Protein AF-A0A0G1DBH2-F1 (afdb_monomer_lite)

Structure (mmCIF, N/CA/C/O backbone):
data_AF-A0A0G1DBH2-F1
#
_entry.id   AF-A0A0G1DBH2-F1
#
loop_
_atom_site.group_PDB
_atom_site.id
_atom_site.type_symbol
_atom_site.label_atom_id
_atom_site.label_alt_id
_atom_site.label_comp_id
_atom_site.label_asym_id
_atom_site.label_entity_id
_atom_site.label_seq_id
_atom_site.pdbx_PDB_ins_code
_atom_site.Cartn_x
_atom_site.Cartn_y
_atom_site.Cartn_z
_atom_site.occupancy
_atom_site.B_iso_or_equiv
_atom_site.auth_seq_id
_atom_site.auth_comp_id
_atom_site.auth_asym_id
_atom_site.auth_atom_id
_atom_site.pdbx_PDB_model_num
ATOM 1 N N . MET A 1 1 ? -15.881 56.812 23.578 1.00 50.34 1 MET A N 1
ATOM 2 C CA . MET A 1 1 ? -15.658 57.656 22.377 1.00 50.34 1 MET A CA 1
ATOM 3 C C . MET A 1 1 ? -14.150 57.845 22.110 1.00 50.34 1 MET A C 1
ATOM 5 O O . MET A 1 1 ? -13.653 58.956 22.165 1.00 50.34 1 MET A O 1
ATOM 9 N N . ARG A 1 2 ? -13.385 56.760 21.874 1.00 52.12 2 ARG A N 1
ATOM 10 C CA . ARG A 1 2 ? -11.915 56.798 21.645 1.00 52.12 2 ARG A CA 1
ATOM 11 C C . ARG A 1 2 ? -11.419 55.792 20.585 1.00 52.12 2 ARG A C 1
ATOM 13 O O . ARG A 1 2 ? -10.244 55.465 20.556 1.00 52.12 2 ARG A O 1
ATOM 20 N N . LEU A 1 3 ? -12.299 55.300 19.706 1.00 46.62 3 LEU A N 1
ATOM 21 C CA . LEU A 1 3 ? -11.927 54.298 18.689 1.00 46.62 3 LEU A CA 1
ATOM 22 C C . LEU A 1 3 ? -11.822 54.865 17.259 1.00 46.62 3 LEU A C 1
ATOM 24 O O . LEU A 1 3 ? -11.268 54.217 16.380 1.00 46.62 3 LEU A O 1
ATOM 28 N N . LYS A 1 4 ? -12.309 56.089 17.006 1.00 49.00 4 LYS A N 1
ATOM 29 C CA . LYS A 1 4 ? -12.326 56.678 15.651 1.00 49.00 4 LYS A CA 1
ATOM 30 C C . LYS A 1 4 ? -11.020 57.362 15.221 1.00 49.00 4 LYS A C 1
ATOM 32 O O . LYS A 1 4 ? -10.864 57.638 14.041 1.00 49.00 4 LYS A O 1
ATOM 37 N N . LEU A 1 5 ? -10.074 57.596 16.132 1.00 51.81 5 LEU A N 1
ATOM 38 C CA . LEU A 1 5 ? -8.816 58.293 15.813 1.00 51.81 5 LEU A CA 1
ATOM 39 C C . LEU A 1 5 ? -7.680 57.368 15.345 1.00 51.81 5 LEU A C 1
ATOM 41 O O . LEU A 1 5 ? -6.711 57.856 14.776 1.00 51.81 5 LEU A O 1
ATOM 45 N N . TYR A 1 6 ? -7.796 56.046 15.517 1.00 47.28 6 TYR A N 1
ATOM 46 C CA . TYR A 1 6 ? -6.713 55.117 15.160 1.00 47.28 6 TYR A CA 1
ATOM 47 C C . TYR A 1 6 ? -6.772 54.622 13.703 1.00 47.28 6 TYR A C 1
ATOM 49 O O . TYR A 1 6 ? -5.756 54.254 13.124 1.00 47.28 6 TYR A O 1
ATOM 57 N N . ILE A 1 7 ? -7.948 54.668 13.068 1.00 52.28 7 ILE A N 1
ATOM 58 C CA . ILE A 1 7 ? -8.140 54.135 11.707 1.00 52.28 7 ILE A CA 1
ATOM 59 C C . ILE A 1 7 ? -7.610 55.102 10.633 1.00 52.28 7 ILE A C 1
ATOM 61 O O . ILE A 1 7 ? -7.253 54.672 9.537 1.00 52.28 7 ILE A O 1
ATOM 65 N N . HIS A 1 8 ? -7.484 56.399 10.934 1.00 51.91 8 HIS A N 1
ATOM 66 C CA . HIS A 1 8 ? -7.043 57.365 9.924 1.00 51.91 8 HIS A CA 1
ATOM 67 C C . HIS A 1 8 ? -5.526 57.362 9.671 1.00 51.91 8 HIS A C 1
ATOM 69 O O . HIS A 1 8 ? -5.110 57.689 8.564 1.00 51.91 8 HIS A O 1
ATOM 75 N N . ASN A 1 9 ? -4.711 56.898 10.627 1.00 49.72 9 ASN A N 1
ATOM 76 C CA . ASN A 1 9 ? -3.254 56.809 10.457 1.00 49.72 9 ASN A CA 1
ATOM 77 C C . ASN A 1 9 ? -2.772 55.510 9.789 1.00 49.72 9 ASN A C 1
ATOM 79 O O . ASN A 1 9 ? -1.672 55.489 9.244 1.00 49.72 9 ASN A O 1
ATOM 83 N N . LEU A 1 10 ? -3.578 54.441 9.754 1.00 51.44 10 LEU A N 1
ATOM 84 C CA . LEU A 1 10 ? -3.169 53.195 9.087 1.00 51.44 10 LEU A CA 1
ATOM 85 C C . LEU A 1 10 ? -3.254 53.281 7.557 1.00 51.44 10 LEU A C 1
ATOM 87 O O . LEU A 1 10 ? -2.488 52.622 6.856 1.00 51.44 10 LEU A O 1
ATOM 91 N N . LYS A 1 11 ? -4.158 54.113 7.024 1.00 51.62 11 LYS A N 1
ATOM 92 C CA . LYS A 1 11 ? -4.375 54.214 5.573 1.00 51.62 11 LYS A CA 1
ATOM 93 C C . LYS A 1 11 ? -3.209 54.896 4.847 1.00 51.62 11 LYS A C 1
ATOM 95 O O . LYS A 1 11 ? -2.941 54.566 3.702 1.00 51.62 11 LYS A O 1
ATOM 100 N N . TYR A 1 12 ? -2.476 55.778 5.530 1.00 52.94 12 TYR A N 1
ATOM 101 C CA . TYR A 1 12 ? -1.315 56.473 4.961 1.00 52.94 12 TYR A CA 1
ATOM 102 C C . TYR A 1 12 ? -0.049 55.602 4.886 1.00 52.94 12 TYR A C 1
ATOM 104 O O . TYR A 1 12 ? 0.863 55.906 4.124 1.00 52.94 12 TYR A O 1
ATOM 112 N N . SER A 1 13 ? 0.023 54.512 5.658 1.00 54.28 13 SER A N 1
ATOM 113 C CA . SER A 1 13 ? 1.223 53.666 5.734 1.00 54.28 13 SER A CA 1
ATOM 114 C C . SER A 1 13 ? 1.282 52.601 4.627 1.00 54.28 13 SER A C 1
ATOM 116 O O . SER A 1 13 ? 2.369 52.206 4.207 1.00 54.28 13 SER A O 1
ATOM 118 N N . ILE A 1 14 ? 0.128 52.185 4.091 1.00 59.22 14 ILE A N 1
ATOM 119 C CA . ILE A 1 14 ? 0.046 51.106 3.091 1.00 59.22 14 ILE A CA 1
ATOM 120 C C . ILE A 1 14 ? 0.474 51.582 1.691 1.00 59.22 14 ILE A C 1
ATOM 122 O O . ILE A 1 14 ? 1.095 50.817 0.959 1.00 59.22 14 ILE A O 1
ATOM 126 N N . ASP A 1 15 ? 0.248 52.852 1.340 1.00 64.50 15 ASP A N 1
ATOM 127 C CA . ASP A 1 15 ? 0.601 53.374 0.007 1.00 64.50 15 ASP A CA 1
ATOM 128 C C . ASP A 1 15 ? 2.087 53.750 -0.149 1.00 64.50 15 ASP A C 1
ATOM 130 O O . ASP A 1 15 ? 2.600 53.850 -1.267 1.00 64.50 15 ASP A O 1
ATOM 134 N N . ILE A 1 16 ? 2.811 53.940 0.958 1.00 68.81 16 ILE A N 1
ATOM 135 C CA . ILE A 1 16 ? 4.218 54.377 0.938 1.00 68.81 16 ILE A CA 1
ATOM 136 C C . ILE A 1 16 ? 5.176 53.179 0.846 1.00 68.81 16 ILE A C 1
ATOM 138 O O . ILE A 1 16 ? 6.200 53.252 0.161 1.00 68.81 16 ILE A O 1
ATOM 142 N N . LEU A 1 17 ? 4.826 52.051 1.470 1.00 72.50 17 LEU A N 1
ATOM 143 C CA . LEU A 1 17 ? 5.660 50.847 1.505 1.00 72.50 17 LEU A CA 1
ATOM 144 C C . LEU A 1 17 ? 6.033 50.285 0.114 1.00 72.50 17 LEU A C 1
ATOM 146 O O . LEU A 1 17 ? 7.220 50.035 -0.108 1.00 72.50 17 LEU A O 1
ATOM 150 N N . PRO A 1 18 ? 5.104 50.127 -0.856 1.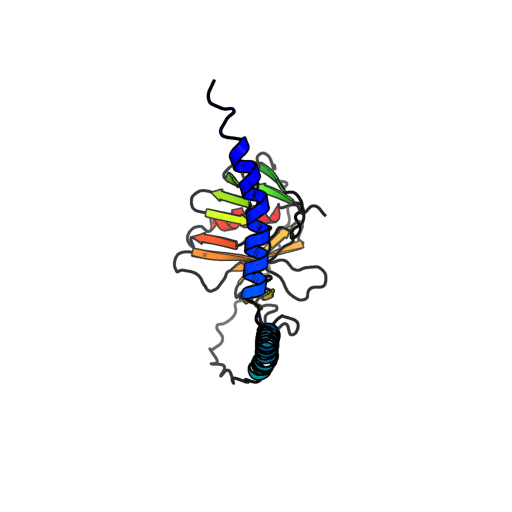00 75.19 18 PRO A N 1
ATOM 151 C CA . PRO A 1 18 ? 5.454 49.573 -2.165 1.00 75.19 18 PRO A CA 1
ATOM 152 C C . PRO A 1 18 ? 6.345 50.519 -2.979 1.00 75.19 18 PRO A C 1
ATOM 154 O O . PRO A 1 18 ? 7.190 50.057 -3.742 1.00 75.19 18 PRO A O 1
ATOM 157 N N . ARG A 1 19 ? 6.224 51.840 -2.784 1.00 77.75 19 ARG A N 1
ATOM 158 C CA . ARG A 1 19 ? 7.078 52.827 -3.462 1.00 77.75 19 ARG A CA 1
ATOM 159 C C . ARG A 1 19 ? 8.507 52.812 -2.923 1.00 77.75 19 ARG A C 1
ATOM 161 O O . ARG A 1 19 ? 9.444 52.854 -3.714 1.00 77.75 19 ARG A O 1
ATOM 168 N N . ILE A 1 20 ? 8.680 52.694 -1.605 1.00 78.50 20 ILE A N 1
ATOM 169 C CA . ILE A 1 20 ? 10.009 52.563 -0.987 1.00 78.50 20 ILE A CA 1
ATOM 170 C C . ILE A 1 20 ? 10.662 51.235 -1.392 1.00 78.50 20 ILE A C 1
ATOM 172 O O . ILE A 1 20 ? 11.838 51.224 -1.752 1.00 78.50 20 ILE A O 1
ATOM 176 N N . LEU A 1 21 ? 9.901 50.134 -1.412 1.00 76.75 21 LEU A N 1
ATOM 177 C CA . LEU A 1 21 ? 10.409 48.827 -1.836 1.00 76.75 21 LEU A CA 1
ATOM 178 C C . LEU A 1 21 ? 10.832 48.828 -3.313 1.00 76.75 21 LEU A C 1
ATOM 180 O O . LEU A 1 21 ? 11.880 48.288 -3.653 1.00 76.75 21 LEU A O 1
ATOM 184 N N . TYR A 1 22 ? 10.058 49.481 -4.183 1.00 76.88 22 TYR A N 1
ATOM 185 C CA . TYR A 1 22 ? 10.377 49.619 -5.604 1.00 76.88 22 TYR A CA 1
ATOM 186 C C . TYR A 1 22 ? 11.643 50.457 -5.842 1.00 76.88 22 TYR A C 1
ATOM 188 O O . TYR A 1 22 ? 12.497 50.071 -6.637 1.00 76.88 22 TYR A O 1
ATOM 196 N N . ILE A 1 23 ? 11.815 51.565 -5.111 1.00 75.12 23 ILE A N 1
ATOM 197 C CA . ILE A 1 23 ? 13.032 52.389 -5.191 1.00 75.12 23 ILE A CA 1
ATOM 198 C C . ILE A 1 23 ? 14.248 51.614 -4.662 1.00 75.12 23 ILE A C 1
ATOM 200 O O . ILE A 1 23 ? 15.300 51.639 -5.296 1.00 75.12 23 ILE A O 1
ATOM 204 N N . LEU A 1 24 ? 14.109 50.872 -3.557 1.00 70.50 24 LEU A N 1
ATOM 205 C CA . LEU A 1 24 ? 15.173 50.001 -3.046 1.00 70.50 24 LEU A CA 1
ATOM 206 C C . LEU A 1 24 ? 15.534 48.898 -4.048 1.00 70.50 24 LEU A C 1
ATOM 208 O O . LEU A 1 24 ? 16.715 48.674 -4.291 1.00 70.50 24 LEU A O 1
ATOM 212 N N . LEU A 1 25 ? 14.551 48.266 -4.692 1.00 66.69 25 LEU A N 1
ATOM 213 C CA . LEU A 1 25 ? 14.793 47.278 -5.748 1.00 66.69 25 LEU A CA 1
ATOM 214 C C . LEU A 1 25 ? 15.539 47.891 -6.942 1.00 66.69 25 LEU A C 1
ATOM 216 O O . LEU A 1 25 ? 16.472 47.277 -7.444 1.00 66.69 25 LEU A O 1
ATOM 220 N N . ILE A 1 26 ? 15.215 49.117 -7.356 1.00 65.19 26 ILE A N 1
ATOM 221 C CA . ILE A 1 26 ? 15.945 49.796 -8.440 1.00 65.19 26 ILE A CA 1
ATOM 222 C C . ILE A 1 26 ? 17.380 50.148 -8.023 1.00 65.19 26 ILE A C 1
ATOM 224 O O . ILE A 1 26 ? 18.297 50.007 -8.829 1.00 65.19 26 ILE A O 1
ATOM 228 N N . MET A 1 27 ? 17.602 50.573 -6.776 1.00 61.66 27 MET A N 1
ATOM 229 C CA . MET A 1 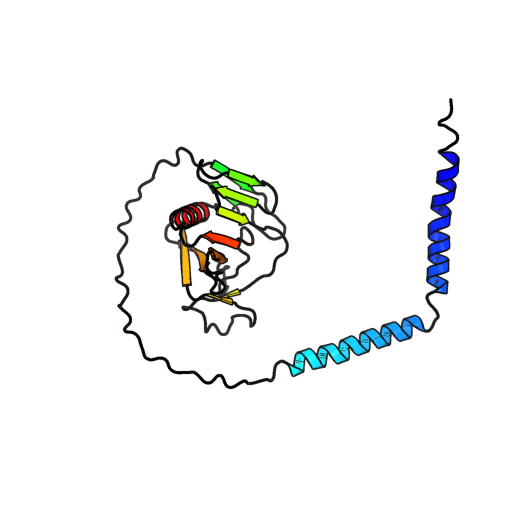27 ? 18.949 50.903 -6.291 1.00 61.66 27 MET A CA 1
ATOM 230 C C . MET A 1 27 ? 19.824 49.665 -6.039 1.00 61.66 27 MET A C 1
ATOM 232 O O . MET A 1 27 ? 21.044 49.759 -6.147 1.00 61.66 27 MET A O 1
ATOM 236 N N . ILE A 1 28 ? 19.225 48.507 -5.737 1.00 62.50 28 ILE A N 1
ATOM 237 C CA . ILE A 1 28 ? 19.936 47.236 -5.503 1.00 62.50 28 ILE A CA 1
ATOM 238 C C . ILE A 1 28 ? 20.239 46.491 -6.817 1.00 62.50 28 ILE A C 1
ATOM 240 O O . ILE A 1 28 ? 21.073 45.589 -6.825 1.00 62.50 28 ILE A O 1
ATOM 244 N N . TYR A 1 29 ? 19.636 46.890 -7.944 1.00 62.50 29 TYR A N 1
ATOM 245 C CA . TYR A 1 29 ? 19.945 46.364 -9.279 1.00 62.50 29 TYR A CA 1
ATOM 246 C C . TYR A 1 29 ? 20.848 47.339 -10.062 1.00 62.50 29 TYR A C 1
ATOM 248 O O . TYR A 1 29 ? 20.379 48.034 -10.969 1.00 62.50 29 TYR A O 1
ATOM 256 N N . PRO A 1 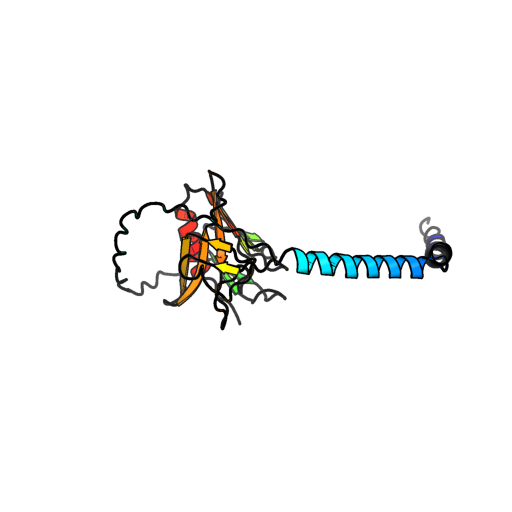30 ? 22.167 47.413 -9.780 1.00 62.06 30 PRO A N 1
ATOM 257 C CA . PRO A 1 30 ? 23.075 48.103 -10.681 1.00 62.06 30 PRO A CA 1
ATOM 258 C C . PRO A 1 30 ? 23.017 47.402 -12.042 1.00 62.06 30 PRO A C 1
ATOM 260 O O . PRO A 1 30 ? 22.870 46.184 -12.116 1.00 62.06 30 PRO A O 1
ATOM 263 N N . LYS A 1 31 ? 23.178 48.155 -13.133 1.00 61.44 31 LYS A N 1
ATOM 264 C CA . LYS A 1 31 ? 23.137 47.659 -14.525 1.00 61.44 31 LYS A CA 1
ATOM 265 C C . LYS A 1 31 ? 24.090 46.477 -14.827 1.00 61.44 31 LYS A C 1
ATOM 267 O O . LYS A 1 31 ? 24.000 45.897 -15.901 1.00 61.44 31 LYS A O 1
ATOM 272 N N . GLY A 1 32 ? 24.967 46.096 -13.892 1.00 60.41 32 GLY A N 1
ATOM 273 C CA . GLY A 1 32 ? 25.796 44.886 -13.941 1.00 60.41 32 GLY A CA 1
ATOM 274 C C . GLY A 1 32 ? 25.182 43.621 -13.315 1.00 60.41 32 GLY A C 1
ATOM 275 O O . GLY A 1 32 ? 25.669 42.529 -13.586 1.00 60.41 32 GLY A O 1
ATOM 276 N N . PHE A 1 33 ? 24.107 43.707 -12.521 1.00 67.31 33 PHE A N 1
ATOM 277 C CA . PHE A 1 33 ? 23.513 42.540 -11.848 1.00 67.31 33 PHE A CA 1
ATOM 278 C C . PHE A 1 33 ? 22.878 41.561 -12.842 1.00 67.31 33 PHE A C 1
ATOM 280 O O . PHE A 1 33 ? 23.023 40.349 -12.699 1.00 67.31 33 PHE A O 1
ATOM 287 N N . THR A 1 34 ? 22.259 42.071 -13.910 1.00 70.81 34 THR A N 1
ATOM 288 C CA . THR A 1 34 ? 21.712 41.232 -14.987 1.00 70.81 34 THR A CA 1
ATOM 289 C C . THR A 1 34 ? 22.811 40.434 -15.696 1.00 70.81 34 THR A C 1
ATOM 291 O O . THR A 1 34 ? 22.591 39.277 -16.041 1.00 70.81 34 THR A O 1
ATOM 294 N N . GLN A 1 35 ? 24.015 41.002 -15.856 1.00 70.69 35 GLN A N 1
ATOM 295 C CA . GLN A 1 35 ? 25.161 40.272 -16.411 1.00 70.69 35 GLN A CA 1
ATOM 296 C C . GLN A 1 35 ? 25.692 39.208 -15.444 1.00 70.69 35 GLN A C 1
ATOM 298 O O . GLN A 1 35 ? 25.974 38.094 -15.873 1.00 70.69 35 GLN A O 1
ATOM 303 N N . VAL A 1 36 ? 25.775 39.506 -14.143 1.00 74.25 36 VAL A N 1
ATOM 304 C CA . VAL A 1 36 ? 26.223 38.530 -13.134 1.00 74.25 36 VAL A CA 1
ATOM 305 C C . VAL A 1 36 ? 25.259 37.345 -13.043 1.00 74.25 36 VAL A C 1
ATOM 307 O O . VAL A 1 36 ? 25.700 36.200 -13.027 1.00 74.25 36 VAL A O 1
ATOM 310 N N . LEU A 1 37 ? 23.947 37.593 -13.057 1.00 79.19 37 LEU A N 1
ATOM 311 C CA . LEU A 1 37 ? 22.941 36.532 -12.979 1.00 79.19 37 LEU A CA 1
ATOM 312 C C . LEU A 1 37 ? 22.947 35.652 -14.241 1.00 79.19 37 LEU A C 1
ATOM 314 O O . LEU A 1 37 ? 22.851 34.431 -14.134 1.00 79.19 37 LEU A O 1
ATOM 318 N N . LEU A 1 38 ? 23.166 36.247 -15.420 1.00 80.25 38 LEU A N 1
ATOM 319 C CA . LEU A 1 38 ? 23.347 35.510 -16.674 1.00 80.25 38 LEU A CA 1
ATOM 320 C C . LEU A 1 38 ? 24.600 34.615 -16.641 1.00 80.25 38 LEU A C 1
ATOM 322 O O . LEU A 1 38 ? 24.538 33.460 -17.058 1.00 80.25 38 LEU A O 1
ATOM 326 N N . ILE A 1 39 ? 25.719 35.117 -16.103 1.00 81.50 39 ILE A N 1
ATOM 327 C CA . ILE A 1 39 ? 26.959 34.340 -15.939 1.00 81.50 39 ILE A CA 1
ATOM 328 C C . ILE A 1 39 ? 26.751 33.185 -14.954 1.00 81.50 39 ILE A C 1
ATOM 330 O O . ILE A 1 39 ? 27.179 32.068 -15.232 1.00 81.50 39 ILE A O 1
ATOM 334 N N . ILE A 1 40 ? 26.059 33.417 -13.835 1.00 82.12 40 ILE A N 1
ATOM 335 C CA . ILE A 1 40 ? 25.755 32.370 -12.850 1.00 82.12 40 ILE A CA 1
ATOM 336 C C . ILE A 1 40 ? 24.889 31.273 -13.483 1.00 82.12 40 ILE A C 1
ATOM 338 O O . ILE A 1 40 ? 25.216 30.096 -13.356 1.00 82.12 40 ILE A O 1
ATOM 342 N N . VAL A 1 41 ? 23.835 31.633 -14.222 1.00 86.88 41 VAL A N 1
ATOM 343 C CA . VAL A 1 41 ? 22.984 30.656 -14.923 1.00 86.88 41 VAL A CA 1
ATOM 344 C C . VAL A 1 41 ? 23.781 29.867 -15.969 1.00 86.88 41 VAL A C 1
ATOM 346 O O . VAL A 1 41 ? 23.647 28.647 -16.039 1.00 86.88 41 VAL A O 1
ATOM 349 N N . LEU A 1 42 ? 24.665 30.518 -16.732 1.00 81.69 42 LEU A N 1
ATOM 350 C CA . LEU A 1 42 ? 25.547 29.840 -17.691 1.00 81.69 42 LEU A CA 1
ATOM 351 C C . LEU A 1 42 ? 26.538 28.884 -17.008 1.00 81.69 42 LEU A C 1
ATOM 353 O O . LEU A 1 42 ? 26.760 27.784 -17.513 1.00 81.69 42 LEU A O 1
ATOM 357 N N . LEU A 1 43 ? 27.091 29.254 -15.848 1.00 80.88 43 LEU A N 1
ATOM 358 C CA . LEU A 1 43 ? 27.968 28.383 -15.059 1.00 80.88 43 LEU A CA 1
ATOM 359 C C . LEU A 1 43 ? 27.217 27.170 -14.494 1.00 80.88 43 LEU A C 1
ATOM 361 O O . LEU A 1 43 ? 27.749 26.061 -14.532 1.00 80.88 43 LEU A O 1
ATOM 365 N N . PHE A 1 44 ? 25.972 27.342 -14.038 1.00 78.44 44 PHE A N 1
ATOM 366 C CA . PHE A 1 44 ? 25.132 26.222 -13.599 1.00 78.44 44 PHE A CA 1
ATOM 367 C C . PHE A 1 44 ? 24.749 25.290 -14.755 1.00 78.44 44 PHE A C 1
ATOM 369 O O . PHE A 1 44 ? 24.756 24.074 -14.575 1.00 78.44 44 PHE A O 1
ATOM 376 N N . LEU A 1 45 ? 24.479 25.824 -15.950 1.00 78.81 45 LEU A N 1
ATOM 377 C CA . LEU A 1 45 ? 24.190 25.009 -17.135 1.00 78.81 45 LEU A CA 1
ATOM 378 C C . LEU A 1 45 ? 25.426 24.230 -17.614 1.00 78.81 45 LEU A C 1
ATOM 380 O O . LEU A 1 45 ? 25.324 23.039 -17.906 1.00 78.81 45 LEU A O 1
ATOM 384 N N . ALA A 1 46 ? 26.603 24.863 -17.639 1.00 74.06 46 ALA A N 1
ATOM 385 C CA . ALA A 1 46 ? 27.848 24.207 -18.040 1.00 74.06 46 ALA A CA 1
ATOM 386 C C . ALA A 1 46 ? 28.332 23.170 -17.006 1.00 74.06 46 ALA A C 1
ATOM 388 O O . ALA A 1 46 ? 28.764 22.081 -17.383 1.00 74.06 46 ALA A O 1
ATOM 389 N N . GLY A 1 47 ? 28.228 23.473 -15.706 1.00 65.25 47 GLY A N 1
ATOM 390 C CA . GLY A 1 47 ? 28.602 22.553 -14.626 1.00 65.25 47 GLY A CA 1
ATOM 391 C C . GLY A 1 47 ? 27.606 21.406 -14.424 1.00 65.25 47 GLY A C 1
ATOM 392 O O . GLY A 1 47 ? 28.006 20.272 -14.165 1.00 65.25 47 GLY A O 1
ATOM 393 N N . GLY A 1 48 ? 26.306 21.664 -14.599 1.00 62.97 48 GLY A N 1
ATOM 394 C CA . GLY A 1 48 ? 25.268 20.634 -14.524 1.00 62.97 48 GLY A CA 1
ATOM 395 C C . GLY A 1 48 ? 25.379 19.604 -15.651 1.00 62.97 48 GLY A C 1
ATOM 396 O O . GLY A 1 48 ? 25.213 18.408 -15.410 1.00 62.97 48 GLY A O 1
ATOM 397 N N . ALA A 1 49 ? 25.736 20.040 -16.865 1.00 56.38 49 ALA A N 1
ATOM 398 C CA . ALA A 1 49 ? 25.921 19.141 -18.003 1.00 56.38 49 ALA A CA 1
ATOM 399 C C . ALA A 1 49 ? 27.111 18.181 -17.811 1.00 56.38 49 ALA A C 1
ATOM 401 O O . ALA A 1 49 ? 26.988 16.989 -18.088 1.00 56.38 49 ALA A O 1
ATOM 402 N N . THR A 1 50 ? 28.251 18.645 -17.290 1.00 59.31 50 THR A N 1
ATOM 403 C CA . THR A 1 50 ? 29.417 17.766 -17.071 1.00 59.31 50 THR A CA 1
ATOM 404 C C . THR A 1 50 ? 29.214 16.795 -15.909 1.00 59.31 50 THR A C 1
ATOM 406 O O . THR A 1 50 ? 29.665 15.653 -15.998 1.00 59.31 50 THR A O 1
ATOM 409 N N . TYR A 1 51 ? 28.474 17.186 -14.866 1.00 61.91 51 TYR A N 1
ATOM 410 C CA . TYR A 1 51 ? 28.091 16.275 -13.783 1.00 61.91 51 TYR A CA 1
ATOM 411 C C . TYR A 1 51 ? 27.147 15.167 -14.279 1.00 61.91 51 TYR A C 1
ATOM 413 O O . TYR A 1 51 ? 27.351 13.994 -13.970 1.00 61.91 51 TYR A O 1
ATOM 421 N N . TYR A 1 52 ? 26.165 15.510 -15.120 1.00 58.78 52 TYR A N 1
ATOM 422 C CA . TYR A 1 52 ? 25.210 14.533 -15.651 1.00 58.78 52 TYR A CA 1
ATOM 423 C C . TYR A 1 52 ? 25.856 13.536 -16.634 1.00 58.78 52 TYR A C 1
ATOM 425 O O . TYR A 1 52 ? 25.546 12.346 -16.598 1.00 58.78 52 TYR A O 1
ATOM 433 N N . PHE A 1 53 ? 26.806 13.978 -17.469 1.00 56.34 53 PHE A N 1
ATOM 434 C CA . PHE A 1 53 ? 27.512 13.089 -18.406 1.00 56.34 53 PHE A CA 1
ATOM 435 C C . PHE A 1 53 ? 28.716 12.347 -17.796 1.00 56.34 53 PHE A C 1
ATOM 437 O O . PHE A 1 53 ? 29.079 11.280 -18.291 1.00 56.34 53 PHE A O 1
ATOM 444 N N . GLY A 1 54 ? 29.331 12.862 -16.725 1.00 48.72 54 GLY A N 1
ATOM 445 C CA . GLY A 1 54 ? 30.492 12.237 -16.079 1.00 48.72 54 GLY A CA 1
ATOM 446 C C . GLY A 1 54 ? 30.151 11.049 -15.174 1.00 48.72 54 GLY A C 1
ATOM 447 O O . GLY A 1 54 ? 30.921 10.094 -15.097 1.00 48.72 54 GLY A O 1
ATOM 448 N N . VAL A 1 55 ? 28.983 11.061 -14.524 1.00 52.34 55 VAL A N 1
ATOM 449 C CA . VAL A 1 55 ? 28.591 10.016 -13.555 1.00 52.34 55 VAL A CA 1
ATOM 450 C C . VAL A 1 55 ? 28.005 8.763 -14.236 1.00 52.34 55 VAL A C 1
ATOM 452 O O . VAL A 1 55 ? 27.991 7.687 -13.648 1.00 52.34 55 VAL A O 1
ATOM 455 N N . MET A 1 56 ? 27.620 8.840 -15.515 1.00 50.06 56 MET A N 1
ATOM 456 C CA . MET A 1 56 ? 27.066 7.710 -16.288 1.00 50.06 56 MET A CA 1
ATOM 457 C C . MET A 1 56 ? 28.122 6.774 -16.915 1.00 50.06 56 MET A C 1
ATOM 459 O O . MET A 1 56 ? 27.766 5.852 -17.646 1.00 50.06 56 MET A O 1
ATOM 463 N N . LYS A 1 57 ? 29.424 6.969 -16.655 1.00 46.25 57 LYS A N 1
ATOM 464 C CA . LYS A 1 57 ? 30.498 6.169 -17.280 1.00 46.25 57 LYS A CA 1
ATOM 465 C C . LYS A 1 57 ? 31.490 5.584 -16.270 1.00 46.25 57 LYS A C 1
ATOM 467 O O . LYS A 1 57 ? 32.699 5.658 -16.453 1.00 46.25 57 LYS A O 1
ATOM 472 N N . GLY A 1 58 ? 30.970 4.982 -15.203 1.00 45.41 58 GLY A N 1
ATOM 473 C CA . GLY A 1 58 ? 31.745 4.200 -14.238 1.00 45.41 58 GLY A CA 1
ATOM 474 C C . GLY A 1 58 ? 31.301 2.740 -14.220 1.00 45.41 58 GLY A C 1
ATOM 475 O O . GLY A 1 58 ? 30.484 2.361 -13.390 1.00 45.41 58 GLY A O 1
ATOM 476 N N . ASN A 1 59 ? 31.846 1.915 -15.119 1.00 48.72 59 ASN A N 1
ATOM 477 C CA . ASN A 1 59 ? 31.785 0.458 -14.994 1.00 48.72 59 ASN A CA 1
ATOM 478 C C . ASN A 1 59 ? 32.593 0.042 -13.758 1.00 48.72 59 ASN A C 1
ATOM 480 O O . ASN A 1 59 ? 33.818 -0.051 -13.822 1.00 48.72 59 ASN A O 1
ATOM 484 N N . ILE A 1 60 ? 31.916 -0.218 -12.642 1.00 47.44 60 ILE A N 1
ATOM 485 C CA . ILE A 1 60 ? 32.516 -0.918 -11.507 1.00 47.44 60 ILE A CA 1
ATOM 486 C C . ILE A 1 60 ? 32.335 -2.420 -11.775 1.00 47.44 60 ILE A C 1
ATOM 488 O O . ILE A 1 60 ? 31.192 -2.870 -11.887 1.00 47.44 60 ILE A O 1
ATOM 492 N N . PRO A 1 61 ? 33.409 -3.219 -11.904 1.00 42.59 61 PRO A N 1
ATOM 493 C CA . PRO A 1 61 ? 33.272 -4.663 -11.990 1.00 42.59 61 PRO A CA 1
ATOM 494 C C . PRO A 1 61 ? 32.845 -5.179 -10.614 1.00 42.59 61 PRO A C 1
ATOM 496 O O . PRO A 1 61 ? 33.625 -5.185 -9.664 1.00 42.59 61 PRO A O 1
ATOM 499 N N . PHE A 1 62 ? 31.584 -5.587 -10.494 1.00 38.03 62 PHE A N 1
ATOM 500 C CA . PHE A 1 62 ? 31.103 -6.272 -9.303 1.00 38.03 62 PHE A CA 1
ATOM 501 C C . PHE A 1 62 ? 31.610 -7.719 -9.341 1.00 38.03 62 PHE A C 1
ATOM 503 O O . PHE A 1 62 ? 31.145 -8.548 -10.125 1.00 38.03 62 PHE A O 1
ATOM 510 N N . THR A 1 63 ? 32.607 -8.016 -8.511 1.00 37.75 63 THR A N 1
ATOM 511 C CA . THR A 1 63 ? 33.089 -9.377 -8.266 1.00 37.75 63 THR A CA 1
ATOM 512 C C . THR A 1 63 ? 31.999 -10.157 -7.531 1.00 37.75 63 THR A C 1
ATOM 514 O O . THR A 1 63 ? 31.771 -9.964 -6.340 1.00 37.75 63 THR A O 1
ATOM 517 N N . SER A 1 64 ? 31.305 -11.035 -8.255 1.00 40.91 64 SER A N 1
ATOM 518 C CA . SER A 1 64 ? 30.307 -11.957 -7.709 1.00 40.91 64 SER A CA 1
ATOM 519 C C . SER A 1 64 ? 30.988 -13.016 -6.838 1.00 40.91 64 SER A C 1
ATOM 521 O O . SER A 1 64 ? 31.551 -13.990 -7.343 1.00 40.91 64 SER A O 1
ATOM 523 N N . GLN A 1 65 ? 30.910 -12.853 -5.519 1.00 39.16 65 GLN A N 1
ATOM 524 C CA . GLN A 1 65 ? 31.280 -13.890 -4.565 1.00 39.16 65 GLN A CA 1
ATOM 525 C C . GLN A 1 65 ? 30.212 -14.994 -4.601 1.00 39.16 65 GLN A C 1
ATOM 527 O O . GLN A 1 65 ? 29.098 -14.844 -4.108 1.00 39.16 65 GLN A O 1
ATOM 532 N N . ARG A 1 66 ? 30.556 -16.098 -5.268 1.00 43.56 66 ARG A N 1
ATOM 533 C CA . ARG A 1 66 ? 29.752 -17.314 -5.418 1.00 43.56 66 ARG A CA 1
ATOM 534 C C . ARG A 1 66 ? 29.566 -17.986 -4.054 1.00 43.56 66 ARG A C 1
ATOM 536 O O . ARG A 1 66 ? 30.452 -18.706 -3.602 1.00 43.56 66 ARG A O 1
ATOM 543 N N . SER A 1 67 ? 28.423 -17.772 -3.412 1.00 41.19 67 SER A N 1
ATOM 544 C CA . SER A 1 67 ? 27.944 -18.634 -2.332 1.00 41.19 67 SER A CA 1
ATOM 545 C C . SER A 1 67 ? 27.302 -19.893 -2.923 1.00 41.19 67 SER A C 1
ATOM 547 O O . SER A 1 67 ? 26.621 -19.875 -3.949 1.00 41.19 67 SER A O 1
ATOM 549 N N . THR A 1 68 ? 27.622 -21.022 -2.305 1.00 40.53 68 THR A N 1
ATOM 550 C CA . THR A 1 68 ? 27.204 -22.379 -2.657 1.00 40.53 68 THR A CA 1
ATOM 551 C C . THR A 1 68 ? 25.675 -22.535 -2.620 1.00 40.53 68 THR A C 1
ATOM 553 O O . THR A 1 68 ? 25.027 -21.923 -1.769 1.00 40.53 68 THR A O 1
ATOM 556 N N . PRO A 1 69 ? 25.069 -23.365 -3.494 1.00 37.94 69 PRO A N 1
ATOM 557 C CA . PRO A 1 69 ? 23.622 -23.558 -3.521 1.00 37.94 69 PRO A CA 1
ATOM 558 C C . PRO A 1 69 ? 23.155 -24.252 -2.238 1.00 37.94 69 PRO A C 1
ATOM 560 O O . PRO A 1 69 ? 23.557 -25.383 -1.965 1.00 37.94 69 PRO A O 1
ATOM 563 N N . LYS A 1 70 ? 22.283 -23.597 -1.467 1.00 41.47 70 LYS A N 1
ATOM 564 C CA . LYS A 1 70 ? 21.441 -24.294 -0.495 1.00 41.47 70 LYS A CA 1
ATOM 565 C C . LYS A 1 70 ? 20.265 -24.879 -1.272 1.00 41.47 70 LYS A C 1
ATOM 567 O O . LYS A 1 70 ? 19.559 -24.156 -1.970 1.00 41.47 70 LYS A O 1
ATOM 572 N N . GLU A 1 71 ? 20.142 -26.195 -1.197 1.00 42.09 71 GLU A N 1
ATOM 573 C CA . GLU A 1 71 ? 19.112 -27.016 -1.823 1.00 42.09 71 GLU A CA 1
ATOM 574 C C . GLU A 1 71 ? 17.721 -26.389 -1.643 1.00 42.09 71 GLU A C 1
ATOM 576 O O . GLU A 1 71 ? 17.229 -26.203 -0.529 1.00 42.09 71 GLU A O 1
ATOM 581 N N . SER A 1 72 ? 17.139 -25.978 -2.769 1.00 42.91 72 SER A N 1
ATOM 582 C CA . SER A 1 72 ? 15.823 -25.359 -2.847 1.00 42.91 72 SER A CA 1
ATOM 583 C C . SER A 1 72 ? 14.773 -26.460 -2.810 1.00 42.91 72 SER A C 1
ATOM 585 O O . SER A 1 72 ? 14.566 -27.182 -3.788 1.00 42.91 72 SER A O 1
ATOM 587 N N . THR A 1 73 ? 14.114 -26.599 -1.663 1.00 45.22 73 THR A N 1
ATOM 588 C CA . THR A 1 73 ? 12.893 -27.389 -1.543 1.00 45.22 73 THR A CA 1
ATOM 589 C C . THR A 1 73 ? 11.837 -26.769 -2.454 1.00 45.22 73 THR A C 1
ATOM 591 O O . THR A 1 73 ? 11.341 -25.670 -2.208 1.00 45.22 73 THR A O 1
ATOM 594 N N . LYS A 1 74 ? 11.517 -27.486 -3.532 1.00 43.44 74 LYS A N 1
ATOM 595 C CA . LYS A 1 74 ? 10.421 -27.217 -4.468 1.00 43.44 74 LYS A CA 1
ATOM 596 C C . LYS A 1 74 ? 9.162 -26.745 -3.711 1.00 43.44 74 LYS A C 1
ATOM 598 O O . LYS A 1 74 ? 8.729 -27.450 -2.798 1.00 43.44 74 LYS A O 1
ATOM 603 N N . PRO A 1 75 ? 8.536 -25.615 -4.085 1.00 42.16 75 PRO A N 1
ATOM 604 C CA . PRO A 1 75 ? 7.282 -25.212 -3.475 1.00 42.16 75 PRO A CA 1
ATOM 605 C C . PRO A 1 75 ? 6.196 -26.225 -3.842 1.00 42.16 75 PRO A C 1
ATOM 607 O O . PRO A 1 75 ? 5.881 -26.435 -5.017 1.00 42.16 75 PRO A O 1
ATOM 610 N N . THR A 1 76 ? 5.629 -26.868 -2.824 1.00 38.56 76 THR A N 1
ATOM 611 C CA . THR A 1 76 ? 4.384 -27.622 -2.942 1.00 38.56 76 THR A CA 1
ATOM 612 C C . THR A 1 76 ? 3.286 -26.646 -3.345 1.00 38.56 76 THR A C 1
ATOM 614 O O . THR A 1 76 ? 2.886 -25.782 -2.567 1.00 38.56 76 THR A O 1
ATOM 617 N N . VAL A 1 77 ? 2.807 -26.781 -4.580 1.00 45.81 77 VAL A N 1
ATOM 618 C CA . VAL A 1 77 ? 1.573 -26.151 -5.048 1.00 45.81 77 VAL A CA 1
ATOM 619 C C . VAL A 1 77 ? 0.423 -26.803 -4.283 1.00 45.81 77 VAL A C 1
ATOM 621 O O . VAL A 1 77 ? -0.057 -27.872 -4.645 1.00 45.81 77 VAL A O 1
ATOM 624 N N . ILE A 1 78 ? 0.017 -26.177 -3.183 1.00 37.50 78 ILE A N 1
ATOM 625 C CA . ILE A 1 78 ? -1.278 -26.431 -2.556 1.00 37.50 78 ILE A CA 1
ATOM 626 C C . ILE A 1 78 ? -2.327 -25.737 -3.420 1.00 37.50 78 ILE A C 1
ATOM 628 O O . ILE A 1 78 ? -2.432 -24.512 -3.429 1.00 37.50 78 ILE A O 1
ATOM 632 N N . THR A 1 79 ? -3.072 -26.530 -4.185 1.00 36.16 79 THR A N 1
ATOM 633 C CA . THR A 1 79 ? -4.309 -26.097 -4.836 1.00 36.16 79 THR A CA 1
ATOM 634 C C . THR A 1 79 ? -5.269 -25.603 -3.749 1.00 36.16 79 THR A C 1
ATOM 636 O O . THR A 1 79 ? -5.650 -26.400 -2.888 1.00 36.16 79 THR A O 1
ATOM 639 N N . PRO A 1 80 ? -5.672 -24.320 -3.738 1.00 43.06 80 PRO A N 1
ATOM 640 C CA . PRO A 1 80 ? -6.695 -23.856 -2.821 1.00 43.06 80 PRO A CA 1
ATOM 641 C C . PRO A 1 80 ? -8.041 -24.415 -3.281 1.00 43.06 80 PRO A C 1
ATOM 643 O O . PRO A 1 80 ? -8.535 -24.069 -4.354 1.00 43.06 80 PRO A O 1
ATOM 646 N N . THR A 1 81 ? -8.648 -25.267 -2.461 1.00 44.84 81 THR A N 1
ATOM 647 C CA . THR A 1 81 ? -10.075 -25.572 -2.560 1.00 44.84 81 THR A CA 1
ATOM 648 C C . THR A 1 81 ? -10.838 -24.301 -2.196 1.00 44.84 81 THR A C 1
ATOM 650 O O . THR A 1 81 ? -11.012 -23.977 -1.023 1.00 44.84 81 THR A O 1
ATOM 653 N N . THR A 1 82 ? -11.257 -23.543 -3.207 1.00 42.81 82 THR A N 1
ATOM 654 C CA . THR A 1 82 ? -12.158 -22.400 -3.055 1.00 42.81 82 THR A CA 1
ATOM 655 C C . THR A 1 82 ? -13.546 -22.903 -2.680 1.00 42.81 82 THR A C 1
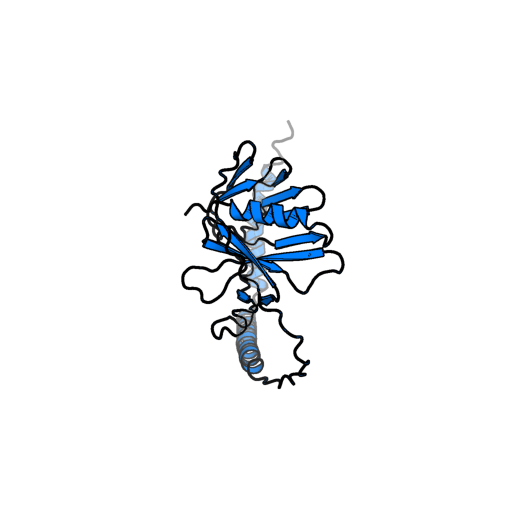ATOM 657 O O . THR A 1 82 ? -14.354 -23.234 -3.548 1.00 42.81 82 THR A O 1
ATOM 660 N N . VAL A 1 83 ? -13.833 -22.946 -1.383 1.00 40.53 83 VAL A N 1
ATOM 661 C CA . VAL A 1 83 ? -15.207 -22.795 -0.904 1.00 40.53 83 VAL A CA 1
ATOM 662 C C . VAL A 1 83 ? -15.455 -21.288 -0.808 1.00 40.53 83 VAL A C 1
ATOM 664 O O . VAL A 1 83 ? -14.701 -20.612 -0.105 1.00 40.53 83 VAL A O 1
ATOM 667 N N . PRO A 1 84 ? -16.450 -20.719 -1.511 1.00 49.62 84 PRO A N 1
ATOM 668 C CA . PRO A 1 84 ? -16.861 -19.345 -1.280 1.00 49.62 84 PRO A CA 1
ATOM 669 C C . PRO A 1 84 ? -17.582 -19.300 0.068 1.00 49.62 84 PRO A C 1
ATOM 671 O O . PRO A 1 84 ? -18.804 -19.382 0.149 1.00 49.62 84 PRO A O 1
ATOM 674 N N . THR A 1 85 ? -16.815 -19.203 1.150 1.00 44.97 85 THR A N 1
ATOM 675 C CA . THR A 1 85 ? -17.363 -18.827 2.447 1.00 44.97 85 THR A CA 1
ATOM 676 C C . THR A 1 85 ? -17.620 -17.333 2.372 1.00 44.97 85 THR A C 1
ATOM 678 O O . THR A 1 85 ? -16.734 -16.510 2.595 1.00 44.97 85 THR A O 1
ATOM 681 N N . THR A 1 86 ? -18.842 -16.972 1.988 1.00 49.31 86 THR A N 1
ATOM 682 C CA . THR A 1 86 ? -19.394 -15.647 2.254 1.00 49.31 86 THR A CA 1
ATOM 683 C C . THR A 1 86 ? -19.515 -15.516 3.771 1.00 49.31 86 THR A C 1
ATOM 685 O O . THR A 1 86 ? -20.568 -15.772 4.350 1.00 49.31 86 THR A O 1
ATOM 688 N N . GLU A 1 87 ? -18.401 -15.210 4.436 1.00 50.91 87 GLU A N 1
ATOM 689 C CA . GLU A 1 87 ? -18.417 -14.855 5.847 1.00 50.91 87 GLU A CA 1
ATOM 690 C C . GLU A 1 87 ? -19.302 -13.614 6.013 1.00 50.91 87 GLU A C 1
ATOM 692 O O . GLU A 1 87 ? -19.174 -12.657 5.236 1.00 50.91 87 GLU A O 1
ATOM 697 N N . PRO A 1 88 ? -20.227 -13.608 6.986 1.00 49.69 88 PRO A N 1
ATOM 698 C CA . PRO A 1 88 ? -21.088 -12.465 7.207 1.00 49.69 88 PRO A CA 1
ATOM 699 C C . PRO A 1 88 ? -20.225 -11.235 7.502 1.00 49.69 88 PRO A C 1
ATOM 701 O O . PRO A 1 88 ? -19.527 -11.168 8.511 1.00 49.69 88 PRO A O 1
ATOM 704 N N . LEU A 1 89 ? -20.322 -10.231 6.631 1.00 55.66 89 LEU A N 1
ATOM 705 C CA . LEU A 1 89 ? -19.651 -8.925 6.688 1.00 55.66 89 LEU A CA 1
ATOM 706 C C . LEU A 1 89 ? -20.129 -8.055 7.874 1.00 55.66 89 LEU A C 1
ATOM 708 O O . LEU A 1 89 ? -20.118 -6.830 7.801 1.00 55.66 89 LEU A O 1
ATOM 712 N N . VAL A 1 90 ? -20.620 -8.670 8.951 1.00 60.75 90 VAL A N 1
ATOM 713 C CA . VAL A 1 90 ? -21.676 -8.111 9.805 1.00 60.75 90 VAL A CA 1
ATOM 714 C C . VAL A 1 90 ? -21.214 -6.939 10.667 1.00 60.75 90 VAL A C 1
ATOM 716 O O . VAL A 1 90 ? -22.069 -6.231 11.172 1.00 60.75 90 VAL A O 1
ATOM 719 N N . ASN A 1 91 ? -19.915 -6.628 10.763 1.00 87.44 91 ASN A N 1
ATOM 720 C CA . ASN A 1 91 ? -19.462 -5.461 11.532 1.00 87.44 91 ASN A CA 1
ATOM 721 C C . ASN A 1 91 ? -18.305 -4.650 10.919 1.00 87.44 91 ASN A C 1
ATOM 723 O O . ASN A 1 91 ? -17.724 -3.823 11.616 1.00 87.44 91 ASN A O 1
ATOM 727 N N . TRP A 1 92 ? -17.929 -4.829 9.651 1.00 94.81 92 TRP A N 1
ATOM 728 C CA . TRP A 1 92 ? -16.864 -3.985 9.087 1.00 94.81 92 TRP A CA 1
ATOM 729 C C . TRP A 1 92 ? -17.314 -2.521 8.993 1.00 94.81 92 TRP A C 1
ATOM 731 O O . TRP A 1 92 ? -18.419 -2.220 8.544 1.00 94.81 92 TRP A O 1
ATOM 741 N N . LYS A 1 93 ? -16.444 -1.600 9.412 1.00 96.12 93 LYS A N 1
ATOM 742 C CA . LYS A 1 93 ? -16.637 -0.161 9.219 1.00 96.12 93 LYS A CA 1
ATOM 743 C C . LYS A 1 93 ? -16.128 0.222 7.835 1.00 96.12 93 LYS A C 1
ATOM 745 O O . LYS A 1 93 ? -15.212 -0.410 7.310 1.00 96.12 93 LYS A O 1
ATOM 750 N N . SER A 1 94 ? -16.704 1.271 7.256 1.00 96.62 94 SER A N 1
ATOM 751 C CA . SER A 1 94 ? -16.261 1.797 5.968 1.00 96.62 94 SER A CA 1
ATOM 752 C C . SER A 1 94 ? -16.222 3.316 5.953 1.00 96.62 94 SER A C 1
ATOM 754 O O . SER A 1 94 ? -17.106 3.959 6.518 1.00 96.62 94 SER A O 1
ATOM 756 N N . TYR A 1 95 ? -15.252 3.880 5.241 1.00 97.38 95 TYR A N 1
ATOM 757 C CA . TYR A 1 95 ? -15.201 5.307 4.938 1.00 97.38 95 TYR A CA 1
ATOM 758 C C . TYR A 1 95 ? -14.828 5.517 3.472 1.00 97.38 95 TYR A C 1
ATOM 760 O O . TYR A 1 95 ? -13.927 4.854 2.956 1.00 97.38 95 TYR A O 1
ATOM 768 N N . GLN A 1 96 ? -15.531 6.426 2.797 1.00 97.69 96 GLN A N 1
ATOM 769 C CA . GLN A 1 96 ? -15.252 6.778 1.409 1.00 97.69 96 GLN A CA 1
ATOM 770 C C . GLN A 1 96 ? -14.352 8.010 1.354 1.00 97.69 96 GLN A C 1
ATOM 772 O O . GLN A 1 96 ? -14.715 9.077 1.843 1.00 97.69 96 GLN A O 1
ATOM 777 N N . PHE A 1 97 ? -13.202 7.861 0.709 1.00 96.81 97 PHE A N 1
ATOM 778 C CA . PHE A 1 97 ? -12.251 8.933 0.472 1.00 96.81 97 PHE A CA 1
ATOM 779 C C . PHE A 1 97 ? -12.437 9.509 -0.933 1.00 96.81 97 PHE A C 1
ATOM 781 O O . PHE A 1 97 ? -12.591 8.749 -1.898 1.00 96.81 97 PHE A O 1
ATOM 788 N N . PRO A 1 98 ? -12.456 10.847 -1.068 1.00 95.88 98 PRO A N 1
ATOM 789 C CA . PRO A 1 98 ? -12.599 11.489 -2.362 1.00 95.88 98 PRO A CA 1
ATOM 790 C C . PRO A 1 98 ? -11.333 11.316 -3.208 1.00 95.88 98 PRO A C 1
ATOM 792 O O . PRO A 1 98 ? -10.239 11.074 -2.695 1.00 95.88 98 PRO A O 1
ATOM 795 N N . LYS A 1 99 ? -11.495 11.494 -4.520 1.00 95.81 99 LYS A N 1
ATOM 796 C CA . LYS A 1 99 ? -10.387 11.576 -5.474 1.00 95.81 99 LYS A CA 1
ATOM 797 C C . LYS A 1 99 ? -9.512 12.792 -5.155 1.00 95.81 99 LYS A C 1
ATOM 799 O O . LYS A 1 99 ? -10.038 13.858 -4.833 1.00 95.81 99 LYS A O 1
ATOM 804 N N . THR A 1 100 ? -8.198 12.646 -5.301 1.00 94.56 100 THR A N 1
ATOM 805 C CA . THR A 1 100 ? -7.234 13.755 -5.232 1.00 94.56 100 THR A CA 1
ATOM 806 C C . THR A 1 100 ? -6.562 13.962 -6.590 1.00 94.56 100 THR A C 1
ATOM 808 O O . THR A 1 100 ? -6.845 13.252 -7.553 1.00 94.56 100 THR A O 1
ATOM 811 N N . GLU A 1 101 ? -5.663 14.942 -6.689 1.00 93.38 101 GLU A N 1
ATOM 812 C CA . GLU A 1 101 ? -4.815 15.120 -7.876 1.00 93.38 101 GLU A CA 1
ATOM 813 C C . GLU A 1 101 ? -3.922 13.894 -8.142 1.00 93.38 101 GLU A C 1
ATOM 815 O O . GLU A 1 101 ? -3.630 13.579 -9.292 1.00 93.38 101 GLU A O 1
ATOM 820 N N . PHE A 1 102 ? -3.537 13.171 -7.085 1.00 92.25 102 PHE A N 1
ATOM 821 C CA . PHE A 1 102 ? -2.544 12.098 -7.151 1.00 92.25 102 PHE A CA 1
ATOM 822 C C . PHE A 1 102 ? -3.129 10.692 -6.966 1.00 92.25 102 PHE A C 1
ATOM 824 O O . PHE A 1 102 ? -2.456 9.715 -7.268 1.00 92.25 102 PHE A O 1
ATOM 831 N N . SER A 1 103 ? -4.364 10.560 -6.476 1.00 94.31 103 SER A N 1
ATOM 832 C CA . SER A 1 103 ? -4.975 9.263 -6.153 1.00 94.31 103 SER A CA 1
ATOM 833 C C . SER A 1 103 ? -6.449 9.205 -6.546 1.00 94.31 103 SER A C 1
ATOM 835 O O . SER A 1 103 ? -7.139 10.225 -6.602 1.00 94.31 103 SER A O 1
ATOM 837 N N . SER A 1 104 ? -6.938 7.998 -6.815 1.00 95.81 104 SER A N 1
ATOM 838 C CA . SER A 1 104 ? -8.344 7.732 -7.124 1.00 95.81 104 SER A CA 1
ATOM 839 C C . SER A 1 104 ? -9.215 7.844 -5.871 1.00 95.81 104 SER A C 1
ATOM 841 O O . SER A 1 104 ? -8.720 7.765 -4.747 1.00 95.81 104 SER A O 1
ATOM 843 N N . ALA A 1 105 ? -10.527 8.008 -6.050 1.00 97.06 105 ALA A N 1
ATOM 844 C CA . ALA A 1 105 ? -11.458 7.835 -4.939 1.00 97.06 105 ALA A CA 1
ATOM 845 C C . ALA A 1 105 ? -11.470 6.358 -4.514 1.00 97.06 105 ALA A C 1
ATOM 847 O O . ALA A 1 105 ? -11.288 5.468 -5.345 1.00 97.06 105 ALA A O 1
ATOM 848 N N . PHE A 1 106 ? -11.700 6.068 -3.235 1.00 97.44 106 PHE A N 1
ATOM 849 C CA . PHE A 1 106 ? -11.796 4.684 -2.767 1.00 97.44 106 PHE A CA 1
ATOM 850 C C . PHE A 1 106 ? -12.632 4.548 -1.497 1.00 97.44 106 PHE A C 1
ATOM 852 O O . PHE A 1 106 ? -12.846 5.511 -0.765 1.00 97.44 106 PHE A O 1
ATOM 859 N N . ILE A 1 107 ? -13.098 3.331 -1.222 1.00 97.50 107 ILE A N 1
ATOM 860 C CA . ILE A 1 107 ? -13.741 2.960 0.040 1.00 97.50 107 ILE A CA 1
ATOM 861 C C . ILE A 1 107 ? -12.770 2.099 0.835 1.00 97.50 107 ILE A C 1
ATOM 863 O O . ILE A 1 107 ? -12.367 1.023 0.386 1.00 97.50 107 ILE A O 1
ATOM 867 N N . LEU A 1 108 ? -12.411 2.576 2.021 1.00 97.38 108 LEU A N 1
ATOM 868 C CA . LEU A 1 108 ? -11.618 1.843 2.995 1.00 97.38 108 LEU A CA 1
ATOM 869 C C . LEU A 1 108 ? -12.556 1.053 3.896 1.00 97.38 108 LEU A C 1
ATOM 871 O O . LEU A 1 108 ? -13.386 1.651 4.577 1.00 97.38 108 LEU A O 1
ATOM 875 N N . TYR A 1 109 ? -12.400 -0.265 3.917 1.00 96.94 109 TYR A N 1
ATOM 876 C CA . TYR A 1 109 ? -13.091 -1.150 4.849 1.00 96.94 109 TYR A CA 1
ATOM 877 C C . TYR A 1 109 ? -12.115 -1.558 5.949 1.00 96.94 109 TYR A C 1
ATOM 879 O O . TYR A 1 109 ? -10.983 -1.914 5.643 1.00 96.94 109 TYR A O 1
ATOM 887 N N . TYR A 1 110 ? -12.535 -1.522 7.212 1.00 95.94 110 TYR A N 1
ATOM 888 C CA . TYR A 1 110 ? -11.695 -1.933 8.340 1.00 95.94 110 TYR A CA 1
ATOM 889 C C . TYR A 1 110 ? -12.505 -2.594 9.473 1.00 95.94 110 TYR A C 1
ATOM 891 O O . TYR A 1 110 ? -13.683 -2.264 9.660 1.00 95.94 110 TYR A O 1
ATOM 899 N N . PRO A 1 111 ? -11.910 -3.520 10.251 1.00 94.69 111 PRO A N 1
ATOM 900 C CA . PRO A 1 111 ? -12.592 -4.160 11.373 1.00 94.69 111 PRO A CA 1
ATOM 901 C C . PRO A 1 111 ? -12.945 -3.161 12.493 1.00 94.69 111 PRO A C 1
ATOM 903 O O . PRO A 1 111 ? -12.252 -2.157 12.664 1.00 94.69 111 PRO A O 1
ATOM 906 N N . PRO A 1 112 ? -13.955 -3.440 13.341 1.00 94.56 112 PRO A N 1
ATOM 907 C CA . PRO A 1 112 ? -14.298 -2.598 14.493 1.00 94.56 112 PRO A CA 1
ATOM 908 C C . PRO A 1 112 ? -13.159 -2.338 15.474 1.00 94.56 112 PRO A C 1
ATOM 910 O O . PRO A 1 112 ? -13.172 -1.301 16.139 1.00 94.56 112 PRO A O 1
ATOM 913 N N . THR A 1 113 ? -12.228 -3.291 15.577 1.00 94.50 113 THR A N 1
ATOM 914 C CA . THR A 1 113 ? -11.041 -3.250 16.442 1.00 94.50 113 THR A CA 1
ATOM 915 C C . THR A 1 113 ? -9.993 -2.252 15.961 1.00 94.50 113 THR A C 1
ATOM 917 O O . THR A 1 113 ? -9.098 -1.905 16.726 1.00 94.50 113 THR A O 1
ATOM 920 N N . TRP A 1 114 ? -10.106 -1.791 14.714 1.00 95.81 114 TRP A N 1
ATOM 921 C CA . TRP A 1 114 ? -9.280 -0.740 14.147 1.00 95.81 114 TRP A CA 1
ATOM 922 C C . TRP A 1 114 ? -9.966 0.618 14.294 1.00 95.81 114 TRP A C 1
ATOM 924 O O . TRP A 1 114 ? -11.187 0.766 14.146 1.00 95.81 114 TRP A O 1
ATOM 934 N N . LYS A 1 115 ? -9.160 1.637 14.575 1.00 96.88 115 LYS A N 1
ATOM 935 C CA . LYS A 1 115 ? -9.595 3.021 14.709 1.00 96.88 115 LYS A CA 1
ATOM 936 C C . LYS A 1 115 ? -9.125 3.820 13.502 1.00 96.88 115 LYS A C 1
ATOM 938 O O . LYS A 1 115 ? -7.940 3.846 13.187 1.00 96.88 115 LYS A O 1
ATOM 943 N N . LEU A 1 116 ? -10.069 4.488 12.842 1.00 97.50 116 LEU A N 1
ATOM 944 C CA . LEU A 1 116 ? -9.765 5.502 11.839 1.00 97.50 116 LEU A CA 1
ATOM 945 C C . LEU A 1 116 ? -9.413 6.799 12.570 1.00 97.50 116 LEU A C 1
ATOM 947 O O . LEU A 1 116 ? -10.287 7.427 13.166 1.00 97.50 116 LEU A O 1
ATOM 951 N N . GLU A 1 117 ? -8.130 7.148 12.577 1.00 97.25 117 GLU A N 1
ATOM 952 C CA . GLU A 1 117 ? -7.593 8.299 13.312 1.00 97.25 117 GLU A CA 1
ATOM 953 C C . GLU A 1 117 ? -7.789 9.606 12.541 1.00 97.25 117 GLU A C 1
ATOM 955 O O . GLU A 1 117 ? -8.080 10.644 13.132 1.00 97.25 117 GLU A O 1
ATOM 960 N N . THR A 1 118 ? -7.651 9.560 11.215 1.00 95.25 118 THR A N 1
ATOM 961 C CA . THR A 1 118 ? -7.772 10.726 10.333 1.00 95.25 118 THR A CA 1
ATOM 962 C C . THR A 1 118 ? -8.616 10.396 9.109 1.00 95.25 118 THR A C 1
ATOM 964 O O . THR A 1 118 ? -8.523 9.316 8.525 1.00 95.25 118 THR A O 1
ATOM 967 N N . THR A 1 119 ? -9.452 11.355 8.710 1.00 91.62 119 THR A N 1
ATOM 968 C CA . THR A 1 119 ? -10.273 11.286 7.489 1.00 91.62 119 THR A CA 1
ATOM 969 C C . THR A 1 119 ? -9.730 12.174 6.367 1.00 91.62 119 THR A C 1
ATOM 971 O O . THR A 1 119 ? -10.229 12.127 5.245 1.00 91.62 119 THR A O 1
ATOM 974 N N . GLN A 1 120 ? -8.694 12.968 6.650 1.00 90.12 120 GLN A N 1
ATOM 975 C CA . GLN A 1 120 ? -7.920 13.715 5.660 1.00 90.12 120 GLN A CA 1
ATOM 976 C C . GLN A 1 120 ? -6.530 13.097 5.494 1.00 90.12 120 GLN A C 1
ATOM 978 O O . GLN A 1 120 ? -6.050 12.400 6.383 1.00 90.12 120 GLN A O 1
ATOM 983 N N . ALA A 1 121 ? -5.877 13.377 4.365 1.00 87.56 121 ALA A N 1
ATOM 984 C CA . ALA A 1 121 ? -4.523 12.911 4.098 1.00 87.56 121 ALA A CA 1
ATOM 985 C C . ALA A 1 121 ? -3.505 13.498 5.112 1.00 87.56 121 ALA A C 1
ATOM 987 O O . ALA A 1 121 ? -3.507 14.714 5.318 1.00 87.56 121 ALA A O 1
ATOM 988 N N . PRO A 1 122 ? -2.606 12.679 5.698 1.00 92.94 122 PRO A N 1
ATOM 989 C CA . PRO A 1 122 ? -2.515 11.225 5.547 1.00 92.94 122 PRO A CA 1
ATOM 990 C C . PRO A 1 122 ? -3.655 10.502 6.275 1.00 92.94 122 PRO A C 1
ATOM 992 O O . PRO A 1 122 ? -3.917 10.780 7.443 1.00 92.94 122 PRO A O 1
ATOM 995 N N . ILE A 1 123 ? -4.303 9.554 5.597 1.00 95.94 123 ILE A N 1
ATOM 996 C CA . ILE A 1 123 ? -5.367 8.724 6.177 1.00 95.94 123 ILE A CA 1
ATOM 997 C C . ILE A 1 123 ? -4.708 7.679 7.063 1.00 95.94 123 ILE A C 1
ATOM 999 O O . ILE A 1 123 ? -3.854 6.941 6.580 1.00 95.94 123 ILE A O 1
ATOM 1003 N N . LYS A 1 124 ? -5.101 7.586 8.329 1.00 96.69 124 LYS A N 1
ATOM 1004 C CA . LYS A 1 124 ? -4.434 6.730 9.309 1.00 96.69 124 LYS A CA 1
ATOM 1005 C C . LYS A 1 124 ? -5.401 5.757 9.966 1.00 96.69 124 LYS A C 1
ATOM 1007 O O . LYS A 1 124 ? -6.416 6.167 10.529 1.00 96.69 124 LYS A O 1
ATOM 1012 N N . LEU A 1 125 ? -5.040 4.477 9.935 1.00 96.00 125 LEU A N 1
ATOM 1013 C CA . LEU A 1 125 ? -5.685 3.403 10.687 1.00 96.00 125 LEU A CA 1
ATOM 1014 C C . LEU A 1 125 ? -4.737 2.906 11.780 1.00 96.00 125 LEU A C 1
ATOM 1016 O O . LEU A 1 125 ? -3.547 2.721 11.529 1.00 96.00 125 LEU A O 1
ATOM 1020 N N . SER A 1 126 ? -5.260 2.679 12.983 1.00 95.38 126 SER A N 1
ATOM 1021 C CA . SER A 1 126 ? -4.485 2.194 14.129 1.00 95.38 126 SER A CA 1
ATOM 1022 C C . SER A 1 126 ? -5.197 1.068 14.884 1.00 95.38 126 SER A C 1
ATOM 1024 O O . SER A 1 126 ? -6.430 1.010 14.948 1.00 95.38 126 SER A O 1
ATOM 1026 N N . LYS A 1 127 ? -4.405 0.178 15.483 1.00 93.81 127 LYS A N 1
ATOM 1027 C CA . LYS A 1 127 ? -4.829 -0.835 16.452 1.00 93.81 127 LYS A CA 1
ATOM 1028 C C . LYS A 1 127 ? -3.656 -1.120 17.390 1.00 93.81 127 LYS A C 1
ATOM 1030 O O . LYS A 1 127 ? -2.601 -1.564 16.948 1.00 93.81 127 LYS A O 1
ATOM 1035 N N . ALA A 1 128 ? -3.844 -0.887 18.689 1.00 89.62 128 ALA A N 1
ATOM 1036 C CA . ALA A 1 128 ? -2.777 -1.009 19.688 1.00 89.62 128 ALA A CA 1
ATOM 1037 C C . ALA A 1 128 ? -1.504 -0.235 19.269 1.00 89.62 128 ALA A C 1
ATOM 1039 O O . ALA A 1 128 ? -1.578 0.977 19.073 1.00 89.62 128 ALA A O 1
ATOM 1040 N N . SER A 1 129 ? -0.358 -0.909 19.139 1.00 86.62 129 SER A N 1
ATOM 1041 C CA . SER A 1 129 ? 0.920 -0.319 18.711 1.00 86.62 129 SER A CA 1
ATOM 1042 C C . SER A 1 129 ? 1.122 -0.290 17.194 1.00 86.62 129 SER A C 1
ATOM 1044 O O . SER A 1 129 ? 2.135 0.233 16.738 1.00 86.62 129 SER A O 1
ATOM 1046 N N . VAL A 1 130 ? 0.199 -0.848 16.408 1.00 89.69 130 VAL A N 1
ATOM 1047 C CA . VAL A 1 130 ? 0.315 -0.915 14.949 1.00 89.69 130 VAL A CA 1
ATOM 1048 C C . VAL A 1 130 ? -0.516 0.189 14.312 1.00 89.69 130 VAL A C 1
ATOM 1050 O O . VAL A 1 130 ? -1.662 0.445 14.689 1.00 89.69 130 VAL A O 1
ATOM 1053 N N . SER A 1 131 ? 0.061 0.853 13.315 1.00 91.56 131 SER A N 1
ATOM 1054 C CA . SER A 1 131 ? -0.671 1.788 12.469 1.00 91.56 131 SER A CA 1
ATOM 1055 C C . SER A 1 131 ? -0.134 1.759 11.050 1.00 91.56 131 SER A C 1
ATOM 1057 O O . SER A 1 131 ? 1.065 1.567 10.856 1.00 91.56 131 SER A O 1
ATOM 1059 N N . PHE A 1 132 ? -1.006 1.993 10.073 1.00 91.50 132 PHE A N 1
ATOM 1060 C CA . PHE A 1 132 ? -0.583 2.263 8.705 1.00 91.50 132 PHE A CA 1
ATOM 1061 C C . PHE A 1 132 ? -1.271 3.509 8.161 1.00 91.50 132 PHE A C 1
ATOM 1063 O O . PHE A 1 132 ? -2.377 3.875 8.576 1.00 91.50 132 PHE A O 1
ATOM 1070 N N . GLU A 1 133 ? -0.574 4.180 7.248 1.00 94.69 133 GLU A N 1
ATOM 1071 C CA . GLU A 1 133 ? -0.989 5.461 6.692 1.00 94.69 133 GLU A CA 1
ATOM 1072 C C . GLU A 1 133 ? -1.096 5.374 5.172 1.00 94.69 133 GLU A C 1
ATOM 1074 O O . GLU A 1 133 ? -0.229 4.808 4.515 1.00 94.69 133 GLU A O 1
ATOM 1079 N N . ILE A 1 134 ? -2.135 5.986 4.608 1.00 96.06 134 ILE A N 1
ATOM 1080 C CA . ILE A 1 134 ? -2.293 6.191 3.169 1.00 96.06 134 ILE A CA 1
ATOM 1081 C C . ILE A 1 134 ? -2.044 7.674 2.887 1.00 96.06 134 ILE A C 1
ATOM 1083 O O . ILE A 1 134 ? -2.829 8.554 3.258 1.00 96.06 134 ILE A O 1
ATOM 1087 N N . LYS A 1 135 ? -0.915 7.965 2.243 1.00 95.44 135 LYS A N 1
ATOM 1088 C CA . LYS A 1 135 ? -0.474 9.318 1.894 1.00 95.44 135 LYS A CA 1
ATOM 1089 C C . LYS A 1 135 ? -0.926 9.641 0.467 1.00 95.44 135 LYS A C 1
ATOM 1091 O O . LYS A 1 135 ? -0.419 9.056 -0.484 1.00 95.44 135 LYS A O 1
ATOM 1096 N N . GLN A 1 136 ? -1.857 10.588 0.324 1.00 93.25 136 GLN A N 1
ATOM 1097 C CA . GLN A 1 136 ? -2.462 10.987 -0.965 1.00 93.25 136 GLN A CA 1
ATOM 1098 C C . GLN A 1 136 ? -1.901 12.304 -1.549 1.00 93.25 136 GLN A C 1
ATOM 1100 O O . GLN A 1 136 ? -2.529 12.923 -2.411 1.00 93.25 136 GLN A O 1
ATOM 1105 N N . GLY A 1 137 ? -0.760 12.774 -1.036 1.00 89.38 137 GLY A N 1
ATOM 1106 C CA . GLY A 1 137 ? -0.065 13.976 -1.515 1.00 89.38 137 GLY A CA 1
ATOM 1107 C C . GLY A 1 137 ? 1.016 13.666 -2.558 1.00 89.38 137 GLY A C 1
ATOM 1108 O O . GLY A 1 137 ? 1.209 12.492 -2.893 1.00 89.38 137 GLY A O 1
ATOM 1109 N N . PRO A 1 138 ? 1.749 14.688 -3.041 1.00 84.62 138 PRO A N 1
ATOM 1110 C CA . PRO A 1 138 ? 2.902 14.474 -3.908 1.00 84.62 138 PRO A CA 1
ATOM 1111 C C . PRO A 1 138 ? 3.938 13.619 -3.171 1.00 84.62 138 PRO A C 1
ATOM 1113 O O . PRO A 1 138 ? 4.296 13.895 -2.025 1.00 84.62 138 PRO A O 1
ATOM 1116 N N . GLY A 1 139 ? 4.399 12.555 -3.821 1.00 74.81 139 GLY A N 1
ATOM 1117 C CA . GLY A 1 139 ? 5.330 11.593 -3.246 1.00 74.81 139 GLY A CA 1
ATOM 1118 C C . GLY A 1 139 ? 6.305 11.072 -4.291 1.00 74.81 139 GLY A C 1
ATOM 1119 O O . GLY A 1 139 ? 6.065 11.180 -5.492 1.00 74.81 139 GLY A O 1
ATOM 1120 N N . SER A 1 140 ? 7.422 10.515 -3.823 1.00 69.38 140 SER A N 1
ATOM 1121 C CA . SER A 1 140 ? 8.378 9.849 -4.704 1.00 69.38 140 SER A CA 1
ATOM 1122 C C . SER A 1 140 ? 7.742 8.599 -5.312 1.00 69.38 140 SER A C 1
ATOM 1124 O O . SER A 1 140 ? 7.150 7.785 -4.602 1.00 69.38 140 SER A O 1
ATOM 1126 N N . VAL A 1 141 ? 7.878 8.437 -6.626 1.00 74.75 141 VAL A N 1
ATOM 1127 C CA . VAL A 1 141 ? 7.492 7.220 -7.345 1.00 74.75 141 VAL A CA 1
ATOM 1128 C C . VAL A 1 141 ? 8.672 6.250 -7.347 1.00 74.75 141 VAL A C 1
ATOM 1130 O O . VAL A 1 141 ? 9.462 6.207 -8.282 1.00 74.75 141 VAL A O 1
ATOM 1133 N N . GLY A 1 142 ? 8.823 5.471 -6.277 1.00 89.94 142 GLY A N 1
ATOM 1134 C CA . GLY A 1 142 ? 9.758 4.346 -6.283 1.00 89.94 142 GLY A CA 1
ATOM 1135 C C . GLY A 1 142 ? 9.224 3.221 -7.169 1.00 89.94 142 GLY A C 1
ATOM 1136 O O . GLY A 1 142 ? 8.063 2.833 -7.029 1.00 89.94 142 GLY A O 1
ATOM 1137 N N . ALA A 1 143 ? 10.043 2.681 -8.072 1.00 93.69 143 ALA A N 1
ATOM 1138 C CA . ALA A 1 143 ? 9.724 1.409 -8.718 1.00 93.69 143 ALA A CA 1
ATOM 1139 C C . ALA A 1 143 ? 10.051 0.264 -7.749 1.00 93.69 143 ALA A C 1
ATOM 1141 O O . ALA A 1 143 ? 11.116 0.261 -7.131 1.00 93.69 143 ALA A O 1
ATOM 1142 N N . CYS A 1 144 ? 9.135 -0.690 -7.613 1.00 95.38 144 CYS A N 1
ATOM 1143 C CA . CYS A 1 144 ? 9.345 -1.926 -6.874 1.00 95.38 144 CYS A CA 1
ATOM 1144 C C . CYS A 1 144 ? 9.713 -3.031 -7.860 1.00 95.38 144 CYS A C 1
ATOM 1146 O O . CYS A 1 144 ? 8.915 -3.377 -8.737 1.00 95.38 144 CYS A O 1
ATOM 1148 N N . LEU A 1 145 ? 10.902 -3.587 -7.678 1.00 95.25 145 LEU A N 1
ATOM 1149 C CA . LEU A 1 145 ? 11.308 -4.855 -8.258 1.00 95.25 145 LEU A CA 1
ATOM 1150 C C . LEU A 1 145 ? 11.329 -5.912 -7.163 1.00 95.25 145 LEU A C 1
ATOM 1152 O O . LEU A 1 145 ? 11.516 -5.629 -5.984 1.00 95.25 145 LEU A O 1
ATOM 1156 N N . PHE A 1 146 ? 11.154 -7.141 -7.582 1.00 94.31 146 PHE A N 1
ATOM 1157 C CA . PHE A 1 146 ? 11.067 -8.346 -6.795 1.00 94.31 146 PHE A CA 1
ATOM 1158 C C . PHE A 1 146 ? 11.964 -9.400 -7.437 1.00 94.31 146 PHE A C 1
ATOM 1160 O O . PHE A 1 146 ? 12.417 -9.254 -8.569 1.00 94.31 146 PHE A O 1
ATOM 1167 N N . GLU A 1 147 ? 12.226 -10.496 -6.738 1.00 90.06 147 GLU A N 1
ATOM 1168 C CA . GLU A 1 147 ? 13.098 -11.555 -7.260 1.00 90.06 147 GLU A CA 1
ATOM 1169 C C . GLU A 1 147 ? 12.674 -12.098 -8.640 1.00 90.06 147 GLU A C 1
ATOM 1171 O O . GLU A 1 147 ? 13.531 -12.456 -9.448 1.00 90.06 147 GLU A O 1
ATOM 1176 N N . ASP A 1 148 ? 11.373 -12.095 -8.951 1.00 89.81 148 ASP A N 1
ATOM 1177 C CA . ASP A 1 148 ? 10.836 -12.524 -10.246 1.00 89.81 148 ASP A CA 1
ATOM 1178 C C . ASP A 1 148 ? 10.986 -11.491 -11.381 1.00 89.81 148 ASP A C 1
ATOM 1180 O O . ASP A 1 148 ? 10.847 -11.859 -12.547 1.00 89.81 148 ASP A O 1
ATOM 1184 N N . ASP A 1 149 ? 11.307 -10.227 -11.085 1.00 89.69 149 ASP A N 1
ATOM 1185 C CA . ASP A 1 149 ? 11.503 -9.161 -12.081 1.00 89.69 149 ASP A CA 1
ATOM 1186 C C . ASP A 1 149 ? 12.736 -8.264 -11.827 1.00 89.69 149 ASP A C 1
ATOM 1188 O O . ASP A 1 149 ? 12.915 -7.247 -12.495 1.00 89.69 149 ASP A O 1
ATOM 1192 N N . LYS A 1 150 ? 13.665 -8.670 -10.952 1.00 86.19 150 LYS A N 1
ATOM 1193 C CA . LYS A 1 150 ? 14.867 -7.891 -10.591 1.00 86.19 150 LYS A CA 1
ATOM 1194 C C . LYS A 1 150 ? 15.797 -7.552 -11.756 1.00 86.19 150 LYS A C 1
ATOM 1196 O O . LYS A 1 150 ? 16.517 -6.564 -11.700 1.00 86.19 150 LYS A O 1
ATOM 1201 N N . ASN A 1 151 ? 15.774 -8.359 -12.816 1.00 88.75 151 ASN A N 1
ATOM 1202 C CA . ASN A 1 151 ? 16.574 -8.153 -14.028 1.00 88.75 151 ASN A CA 1
ATOM 1203 C C . ASN A 1 151 ? 15.784 -7.435 -15.137 1.00 88.75 151 ASN A C 1
ATOM 1205 O O . ASN A 1 151 ? 16.128 -7.545 -16.315 1.00 88.75 151 ASN A O 1
ATOM 1209 N N . ASN A 1 152 ? 14.688 -6.754 -14.797 1.00 89.00 152 ASN A N 1
ATOM 1210 C CA . ASN A 1 152 ? 13.868 -6.051 -15.771 1.00 89.00 152 ASN A CA 1
ATOM 1211 C C . ASN A 1 152 ? 14.653 -4.886 -16.399 1.00 89.00 152 ASN A C 1
ATOM 1213 O O . ASN A 1 152 ? 14.867 -3.855 -15.769 1.00 89.00 152 ASN A O 1
ATOM 1217 N N . ALA A 1 153 ? 15.036 -5.042 -17.669 1.00 89.31 153 ALA A N 1
ATOM 1218 C CA . ALA A 1 153 ? 15.802 -4.048 -18.424 1.00 89.31 153 ALA A CA 1
ATOM 1219 C C . ALA A 1 153 ? 15.064 -2.709 -18.628 1.00 89.31 153 ALA A C 1
ATOM 1221 O O . ALA A 1 153 ? 15.702 -1.704 -18.929 1.00 89.31 153 ALA A O 1
ATOM 1222 N N . ASN A 1 154 ? 13.737 -2.689 -18.463 1.00 90.56 154 ASN A N 1
ATOM 1223 C CA . ASN A 1 154 ? 12.922 -1.476 -18.544 1.00 90.56 154 ASN A CA 1
ATOM 1224 C C . ASN A 1 154 ? 12.763 -0.779 -17.185 1.00 90.56 154 ASN A C 1
ATOM 1226 O O . ASN A 1 154 ? 12.133 0.278 -17.113 1.00 90.56 154 ASN A O 1
ATOM 1230 N N . ALA A 1 155 ? 13.259 -1.376 -16.098 1.00 89.19 155 ALA A N 1
ATOM 1231 C CA . ALA A 1 155 ? 13.166 -0.768 -14.785 1.00 89.19 155 ALA A CA 1
ATOM 1232 C C . ALA A 1 155 ? 14.055 0.483 -14.702 1.00 89.19 155 ALA A C 1
ATOM 1234 O O . ALA A 1 155 ? 15.174 0.492 -15.223 1.00 89.19 155 ALA A O 1
ATOM 1235 N N . PRO A 1 156 ? 13.588 1.553 -14.040 1.00 90.12 156 PRO A N 1
ATOM 1236 C CA . PRO A 1 156 ? 14.403 2.740 -13.853 1.00 90.12 156 PRO A CA 1
ATOM 1237 C C . PRO A 1 156 ? 15.589 2.453 -12.924 1.00 90.12 156 PRO A C 1
ATOM 1239 O O . PRO A 1 156 ? 15.498 1.634 -12.013 1.00 90.12 156 PRO A O 1
ATOM 1242 N N . ALA A 1 157 ? 16.678 3.209 -13.083 1.00 90.00 157 ALA A N 1
ATOM 1243 C CA . ALA A 1 157 ? 17.882 3.071 -12.255 1.00 90.00 157 ALA A CA 1
ATOM 1244 C C . ALA A 1 157 ? 17.643 3.304 -10.746 1.00 90.00 157 ALA A C 1
ATOM 1246 O O . ALA A 1 157 ? 18.456 2.893 -9.926 1.00 90.00 157 ALA A O 1
ATOM 1247 N N . PHE A 1 158 ? 16.539 3.961 -10.376 1.00 88.00 158 PHE A N 1
ATOM 1248 C CA . PHE A 1 158 ? 16.135 4.212 -8.987 1.00 88.00 158 PHE A CA 1
ATOM 1249 C C . PHE A 1 158 ? 15.180 3.146 -8.422 1.00 88.00 158 PHE A C 1
ATOM 1251 O O . PHE A 1 158 ? 14.560 3.361 -7.380 1.00 88.00 158 PHE A O 1
ATOM 1258 N N . ALA A 1 159 ? 15.004 2.019 -9.113 1.00 92.50 159 ALA A N 1
ATOM 1259 C CA . ALA A 1 159 ? 14.161 0.943 -8.623 1.00 92.50 159 ALA A CA 1
ATOM 1260 C C . ALA A 1 159 ? 14.739 0.308 -7.349 1.00 92.50 159 ALA A C 1
ATOM 1262 O O . ALA A 1 159 ? 15.940 0.071 -7.237 1.00 92.50 159 ALA A O 1
ATOM 1263 N N . SER A 1 160 ? 13.867 0.015 -6.387 1.00 93.00 160 SER A N 1
ATOM 1264 C CA . SER A 1 160 ? 14.211 -0.758 -5.194 1.00 93.00 160 SER A CA 1
ATOM 1265 C C . SER A 1 160 ? 13.920 -2.229 -5.450 1.00 93.00 160 SER A C 1
ATOM 1267 O O . SER A 1 160 ? 12.811 -2.571 -5.861 1.00 93.00 160 SER A O 1
ATOM 1269 N N . VAL A 1 161 ? 14.903 -3.093 -5.201 1.00 93.50 161 VAL A N 1
ATOM 1270 C CA . VAL A 1 161 ? 14.722 -4.547 -5.252 1.00 93.50 161 VAL A CA 1
ATOM 1271 C C . VAL A 1 161 ? 14.342 -5.029 -3.858 1.00 93.50 161 VAL A C 1
ATOM 1273 O O . VAL A 1 161 ? 15.078 -4.803 -2.902 1.00 93.50 161 VAL A O 1
ATOM 1276 N N . PHE A 1 162 ? 13.190 -5.679 -3.747 1.00 93.81 162 PHE A N 1
ATOM 1277 C CA . PHE A 1 162 ? 12.700 -6.272 -2.513 1.00 93.81 162 PHE A CA 1
ATOM 1278 C C . PHE A 1 162 ? 12.879 -7.796 -2.571 1.00 93.81 162 PHE A C 1
ATOM 1280 O O . PHE A 1 162 ? 12.398 -8.429 -3.517 1.00 93.81 162 PHE A O 1
ATOM 1287 N N . PRO A 1 163 ? 13.525 -8.415 -1.567 1.00 90.12 163 PRO A N 1
ATOM 1288 C CA . PRO A 1 163 ? 13.826 -9.849 -1.585 1.00 90.12 163 PRO A CA 1
ATOM 1289 C C . PRO A 1 163 ? 12.581 -10.714 -1.376 1.00 90.12 163 PRO A C 1
ATOM 1291 O O . PRO A 1 163 ? 12.567 -11.896 -1.712 1.00 90.12 163 PRO A O 1
ATOM 1294 N N . SER A 1 164 ? 11.532 -10.142 -0.783 1.00 91.56 164 SER A N 1
ATOM 1295 C CA . SER A 1 164 ? 10.298 -10.846 -0.473 1.00 91.56 164 SER A CA 1
ATOM 1296 C C . SER A 1 164 ? 9.091 -9.926 -0.594 1.00 91.56 164 SER A C 1
ATOM 1298 O O . SER A 1 164 ? 9.179 -8.704 -0.442 1.00 91.56 164 SER A O 1
ATOM 1300 N N . TYR A 1 165 ? 7.953 -10.537 -0.902 1.00 95.19 165 TYR A N 1
ATOM 1301 C CA . TYR A 1 165 ? 6.678 -9.850 -0.980 1.00 95.19 165 TYR A CA 1
ATOM 1302 C C . TYR A 1 165 ? 5.525 -10.804 -0.698 1.00 95.19 165 TYR A C 1
ATOM 1304 O O . TYR A 1 165 ? 5.638 -12.022 -0.862 1.00 95.19 165 TYR A O 1
ATOM 1312 N N . ARG A 1 166 ? 4.384 -10.228 -0.329 1.00 94.75 166 ARG A N 1
ATOM 1313 C CA . ARG A 1 166 ? 3.104 -10.926 -0.202 1.00 94.75 166 ARG A CA 1
ATOM 1314 C C . ARG A 1 166 ? 2.135 -10.412 -1.259 1.00 94.75 166 ARG A C 1
ATOM 1316 O O . ARG A 1 166 ? 2.185 -9.244 -1.638 1.00 94.75 166 ARG A O 1
ATOM 1323 N N . GLN A 1 167 ? 1.283 -11.281 -1.795 1.00 95.94 167 GLN A N 1
ATOM 1324 C CA . GLN A 1 167 ? 0.313 -10.892 -2.823 1.00 95.94 167 GLN A CA 1
ATOM 1325 C C . GLN A 1 167 ? -1.025 -10.541 -2.180 1.00 95.94 167 GLN A C 1
ATOM 1327 O O . GLN A 1 167 ? -1.653 -11.398 -1.566 1.00 95.94 167 GLN A O 1
ATOM 1332 N N . ILE A 1 168 ? -1.500 -9.319 -2.410 1.00 96.25 168 ILE A N 1
ATOM 1333 C CA . ILE A 1 168 ? -2.850 -8.905 -2.034 1.00 96.25 168 ILE A CA 1
ATOM 1334 C C . ILE A 1 168 ? -3.777 -9.222 -3.203 1.00 96.25 168 ILE A C 1
ATOM 1336 O O . ILE A 1 168 ? -3.636 -8.655 -4.291 1.00 96.25 168 ILE A O 1
ATOM 1340 N N . LYS A 1 169 ? -4.705 -10.158 -2.992 1.00 92.88 169 LYS A N 1
ATOM 1341 C CA . LYS A 1 169 ? -5.625 -10.640 -4.029 1.00 92.88 169 LYS A CA 1
ATOM 1342 C C . LYS A 1 169 ? -7.065 -10.241 -3.740 1.00 92.88 169 LYS A C 1
ATOM 1344 O O . LYS A 1 169 ? -7.483 -10.223 -2.588 1.00 92.88 169 LYS A O 1
ATOM 1349 N N . ARG A 1 170 ? -7.833 -10.008 -4.802 1.00 86.44 170 ARG A N 1
ATOM 1350 C CA . ARG A 1 170 ? -9.297 -9.913 -4.778 1.00 86.44 170 ARG A CA 1
ATOM 1351 C C . ARG A 1 170 ? -9.845 -10.738 -5.926 1.00 86.44 170 ARG A C 1
ATOM 1353 O O . ARG A 1 170 ? -9.375 -10.595 -7.049 1.00 86.44 170 ARG A O 1
ATOM 1360 N N . ASP A 1 171 ? -10.785 -11.630 -5.629 1.00 86.56 171 ASP A N 1
ATOM 1361 C CA . ASP A 1 171 ? -11.422 -12.504 -6.624 1.00 86.56 171 ASP A CA 1
ATOM 1362 C C . ASP A 1 171 ? -10.404 -13.282 -7.488 1.00 86.56 171 ASP A C 1
ATOM 1364 O O . ASP A 1 171 ? -10.573 -13.469 -8.689 1.00 86.56 171 ASP A O 1
ATOM 1368 N N . GLY A 1 172 ? -9.290 -13.700 -6.875 1.00 82.31 172 GLY A N 1
ATOM 1369 C CA . GLY A 1 172 ? -8.203 -14.427 -7.545 1.00 82.31 172 GLY A CA 1
ATOM 1370 C C . GLY A 1 172 ? -7.210 -13.558 -8.330 1.00 82.31 172 GLY A C 1
ATOM 1371 O O . GLY A 1 172 ? -6.153 -14.061 -8.715 1.00 82.31 172 GLY A O 1
ATOM 1372 N N . LEU A 1 173 ? -7.480 -12.263 -8.512 1.00 86.00 173 LEU A N 1
ATOM 1373 C CA . LEU A 1 173 ? -6.594 -11.322 -9.198 1.00 86.00 173 LEU A CA 1
ATOM 1374 C C . LEU A 1 173 ? -5.639 -10.646 -8.212 1.00 86.00 173 LEU A C 1
ATOM 1376 O O . LEU A 1 173 ? -6.053 -10.192 -7.146 1.00 86.00 173 LEU A O 1
ATOM 1380 N N . VAL A 1 174 ? -4.355 -10.560 -8.572 1.00 88.69 174 VAL A N 1
ATOM 1381 C CA . VAL A 1 174 ? -3.352 -9.819 -7.792 1.00 88.69 174 VAL A CA 1
ATOM 1382 C C . VAL A 1 174 ? -3.577 -8.325 -8.005 1.00 88.69 174 VAL A C 1
ATOM 1384 O O . VAL A 1 174 ? -3.351 -7.824 -9.104 1.00 88.69 174 VAL A O 1
ATOM 1387 N N . LEU A 1 175 ? -3.998 -7.629 -6.951 1.00 90.56 175 LEU A N 1
ATOM 1388 C CA . LEU A 1 175 ? -4.158 -6.176 -6.951 1.00 90.56 175 LEU A CA 1
ATOM 1389 C C . LEU A 1 175 ? -2.818 -5.499 -6.678 1.00 90.56 175 LEU A C 1
ATOM 1391 O O . LEU A 1 175 ? -2.336 -4.686 -7.464 1.00 90.56 175 LEU A O 1
ATOM 1395 N N . TRP A 1 176 ? -2.190 -5.898 -5.573 1.00 97.06 176 TRP A N 1
ATOM 1396 C CA . TRP A 1 176 ? -0.978 -5.281 -5.053 1.00 97.06 176 TRP A CA 1
ATOM 1397 C C . TRP A 1 176 ? 0.015 -6.337 -4.578 1.00 97.06 176 TRP A C 1
ATOM 1399 O O . TRP A 1 176 ? -0.340 -7.487 -4.300 1.00 97.06 176 TRP A O 1
ATOM 1409 N N . ARG A 1 177 ? 1.278 -5.934 -4.470 1.00 96.94 177 ARG A N 1
ATOM 1410 C CA . ARG A 1 177 ? 2.322 -6.675 -3.765 1.00 96.94 177 ARG A CA 1
ATOM 1411 C C . ARG A 1 177 ? 2.732 -5.875 -2.542 1.00 96.94 177 ARG A C 1
ATOM 1413 O O . ARG A 1 177 ? 3.085 -4.708 -2.664 1.00 96.94 177 ARG A O 1
ATOM 1420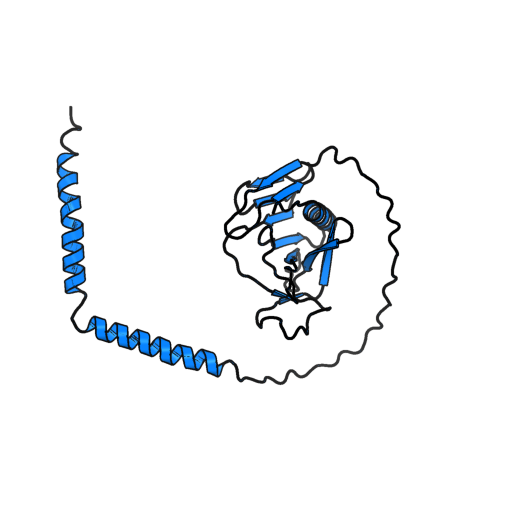 N N . LEU A 1 178 ? 2.672 -6.501 -1.378 1.00 96.25 178 LEU A N 1
ATOM 1421 C CA . LEU A 1 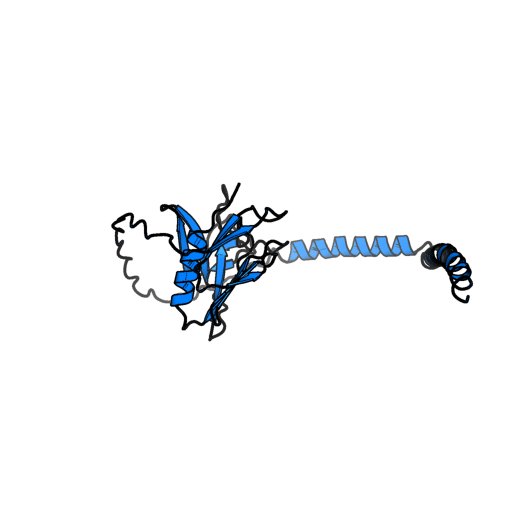178 ? 3.160 -5.935 -0.134 1.00 96.25 178 LEU A CA 1
ATOM 1422 C C . LEU A 1 178 ? 4.631 -6.324 0.022 1.00 96.25 178 LEU A C 1
ATOM 1424 O O . LEU A 1 178 ? 4.939 -7.480 0.309 1.00 96.25 178 LEU A O 1
ATOM 1428 N N . ALA A 1 179 ? 5.524 -5.381 -0.250 1.00 95.31 179 ALA A N 1
ATOM 1429 C CA . ALA A 1 179 ? 6.965 -5.571 -0.227 1.00 95.31 179 ALA A CA 1
ATOM 1430 C C . ALA A 1 179 ? 7.521 -5.394 1.189 1.00 95.31 179 ALA A C 1
ATOM 1432 O O . ALA A 1 179 ? 7.109 -4.469 1.888 1.00 95.31 179 ALA A O 1
ATOM 1433 N N . THR A 1 180 ? 8.484 -6.228 1.585 1.00 92.88 180 THR A N 1
ATOM 1434 C CA . THR A 1 180 ? 9.231 -6.068 2.844 1.00 92.88 180 THR A CA 1
ATOM 1435 C C . THR A 1 180 ? 10.625 -5.532 2.534 1.00 92.88 180 THR A C 1
ATOM 1437 O O . THR A 1 180 ? 11.344 -6.115 1.723 1.00 92.88 180 THR A O 1
ATOM 1440 N N . SER A 1 181 ? 11.009 -4.415 3.152 1.00 86.56 181 SER A N 1
ATOM 1441 C CA . SER A 1 181 ? 12.350 -3.836 2.992 1.00 86.56 181 SER A CA 1
ATOM 1442 C C . SER A 1 181 ? 13.396 -4.597 3.802 1.00 86.56 181 SER A C 1
ATOM 1444 O O . SER A 1 181 ? 13.124 -5.019 4.919 1.00 86.56 181 SER A O 1
ATOM 1446 N N . GLU A 1 182 ? 14.611 -4.712 3.259 1.00 77.50 182 GLU A N 1
ATOM 1447 C CA . GLU A 1 182 ? 15.780 -5.259 3.967 1.00 77.50 182 GLU A CA 1
ATOM 1448 C C . GLU A 1 182 ? 16.321 -4.315 5.042 1.00 77.50 182 GLU A C 1
ATOM 1450 O O . GLU A 1 182 ? 17.014 -4.745 5.963 1.00 77.50 182 GLU A O 1
ATOM 1455 N N . TYR A 1 183 ? 15.986 -3.025 4.958 1.00 70.19 183 TYR A N 1
ATOM 1456 C CA . TYR A 1 183 ? 16.310 -2.044 5.987 1.00 70.19 183 TYR A CA 1
ATOM 1457 C C . TYR A 1 183 ? 15.328 -2.187 7.154 1.00 70.19 183 TYR A C 1
ATOM 1459 O O . TYR A 1 183 ? 14.532 -1.290 7.424 1.00 70.19 183 TYR A O 1
ATOM 1467 N N . THR A 1 184 ? 15.324 -3.342 7.814 1.00 64.94 184 THR A N 1
ATOM 1468 C CA . THR A 1 184 ? 14.594 -3.548 9.066 1.00 64.94 184 THR A CA 1
ATOM 1469 C C . THR A 1 184 ? 15.454 -3.040 10.214 1.00 64.94 184 THR A C 1
ATOM 1471 O O . THR A 1 184 ? 16.604 -3.458 10.369 1.00 64.94 184 THR A O 1
ATOM 1474 N N . ASN A 1 185 ? 14.899 -2.170 11.054 1.00 68.31 185 ASN A N 1
ATOM 1475 C CA . ASN A 1 185 ? 15.434 -2.037 12.405 1.00 68.31 185 ASN A CA 1
ATOM 1476 C C . ASN A 1 185 ? 15.206 -3.383 13.110 1.00 68.31 185 ASN A C 1
ATOM 1478 O O . ASN A 1 185 ? 14.227 -4.063 12.818 1.00 68.31 185 ASN A O 1
ATOM 1482 N N . SER A 1 186 ? 16.075 -3.783 14.038 1.00 73.44 186 SER A N 1
ATOM 1483 C CA . SER A 1 186 ? 16.043 -5.129 14.641 1.00 73.44 186 SER A CA 1
ATOM 1484 C C . SER A 1 186 ? 14.738 -5.507 15.365 1.00 73.44 186 SER A C 1
ATOM 1486 O O . SER A 1 186 ? 14.611 -6.642 15.811 1.00 73.44 186 SER A O 1
ATOM 1488 N N . SER A 1 187 ? 13.787 -4.582 15.514 1.00 86.06 187 SER A N 1
ATOM 1489 C CA . SER A 1 187 ? 12.501 -4.794 16.179 1.00 86.06 187 SER A CA 1
ATOM 1490 C C . SER A 1 187 ? 11.276 -4.702 15.263 1.00 86.06 187 SER A C 1
ATOM 1492 O O . SER A 1 187 ? 10.188 -5.079 15.698 1.00 86.06 187 SER A O 1
ATOM 1494 N N . GLU A 1 188 ? 11.405 -4.195 14.033 1.00 88.25 188 GLU A N 1
ATOM 1495 C CA . GLU A 1 188 ? 10.260 -3.877 13.169 1.00 88.25 188 GLU A CA 1
ATOM 1496 C C . GLU A 1 188 ? 10.527 -4.194 11.699 1.00 88.25 188 GLU A C 1
ATOM 1498 O O . GLU A 1 188 ? 11.574 -3.849 11.146 1.00 88.25 188 GLU A O 1
ATOM 1503 N N . ASP A 1 189 ? 9.515 -4.764 11.053 1.00 89.94 189 ASP A N 1
ATOM 1504 C CA . ASP A 1 189 ? 9.485 -4.950 9.612 1.00 89.94 189 ASP A CA 1
ATOM 1505 C C . ASP A 1 189 ? 8.851 -3.729 8.938 1.00 89.94 189 ASP A C 1
ATOM 1507 O O . ASP A 1 189 ? 7.770 -3.270 9.320 1.00 89.94 189 ASP A O 1
ATOM 1511 N N . ASN A 1 190 ? 9.534 -3.216 7.914 1.00 91.25 190 ASN A N 1
ATOM 1512 C CA . ASN A 1 190 ? 9.085 -2.093 7.097 1.00 91.25 190 ASN A CA 1
ATOM 1513 C C . ASN A 1 190 ? 8.403 -2.612 5.829 1.00 91.25 190 ASN A C 1
ATOM 1515 O O . ASN A 1 190 ? 9.034 -3.303 5.022 1.00 91.25 190 ASN A O 1
ATOM 1519 N N . PHE A 1 191 ? 7.146 -2.227 5.626 1.00 93.81 191 PHE A N 1
ATOM 1520 C CA . PHE A 1 191 ? 6.339 -2.650 4.491 1.00 93.81 191 PHE A CA 1
ATOM 1521 C C . PHE A 1 191 ? 5.985 -1.496 3.555 1.00 93.81 191 PHE A C 1
ATOM 1523 O O . PHE A 1 191 ? 5.712 -0.374 3.988 1.00 93.81 191 PHE A O 1
ATOM 1530 N N . PHE A 1 192 ? 5.932 -1.812 2.261 1.00 94.06 192 PHE A N 1
ATOM 1531 C CA . PHE A 1 192 ? 5.521 -0.898 1.198 1.00 94.06 192 PHE A CA 1
ATOM 1532 C C . PHE A 1 192 ? 4.502 -1.584 0.298 1.00 94.06 192 PHE A C 1
ATOM 1534 O O . PHE A 1 192 ? 4.741 -2.683 -0.206 1.00 94.06 192 PHE A O 1
ATOM 1541 N N . LEU A 1 193 ? 3.364 -0.936 0.069 1.00 96.19 193 LEU A N 1
ATOM 1542 C CA . LEU A 1 193 ? 2.399 -1.413 -0.913 1.00 96.19 193 LEU A CA 1
ATOM 1543 C C . LEU A 1 193 ? 2.838 -1.004 -2.320 1.00 96.19 193 LEU A C 1
ATOM 1545 O O . LEU A 1 193 ? 3.068 0.174 -2.580 1.00 96.19 193 LEU A O 1
ATOM 1549 N N . CYS A 1 194 ? 2.917 -1.971 -3.228 1.00 96.81 194 CYS A N 1
ATOM 1550 C CA . CYS A 1 194 ? 3.276 -1.743 -4.618 1.00 96.81 194 CYS A CA 1
ATOM 1551 C C . CYS A 1 194 ? 2.156 -2.192 -5.565 1.00 96.81 194 CYS A C 1
ATOM 1553 O O . CYS A 1 194 ? 1.589 -3.277 -5.413 1.00 96.81 194 CYS A O 1
ATOM 1555 N N . GLU A 1 195 ? 1.876 -1.402 -6.598 1.00 95.69 195 GLU A N 1
ATOM 1556 C CA . GLU A 1 195 ? 0.853 -1.679 -7.612 1.00 95.69 195 GLU A CA 1
ATOM 1557 C C . GLU A 1 195 ? 1.469 -1.795 -9.003 1.00 95.69 195 GLU A C 1
ATOM 1559 O O . GLU A 1 195 ? 2.388 -1.056 -9.353 1.00 95.69 195 GLU A O 1
ATOM 1564 N N . LYS A 1 196 ? 0.957 -2.720 -9.818 1.00 94.06 196 LYS A N 1
ATOM 1565 C CA . LYS A 1 196 ? 1.331 -2.813 -11.229 1.00 94.06 196 LYS A CA 1
ATOM 1566 C C . LYS A 1 196 ? 0.300 -2.072 -12.064 1.00 94.06 196 LYS A C 1
ATOM 1568 O O . LYS A 1 196 ? -0.817 -2.553 -12.238 1.00 94.06 196 LYS A O 1
ATOM 1573 N N . LEU A 1 197 ? 0.683 -0.911 -12.586 1.00 90.31 197 LEU A N 1
ATOM 1574 C CA . LEU A 1 197 ? -0.188 -0.141 -13.469 1.00 90.31 197 LEU A CA 1
ATOM 1575 C C . LEU A 1 197 ? -0.420 -0.871 -14.804 1.00 90.31 197 LEU A C 1
ATOM 1577 O O . LEU A 1 197 ? 0.478 -1.579 -15.279 1.00 90.31 197 LEU A O 1
ATOM 1581 N N . PRO A 1 198 ? -1.582 -0.672 -15.456 1.00 89.06 198 PRO A N 1
ATOM 1582 C CA . PRO A 1 198 ? -1.828 -1.188 -16.798 1.00 89.06 198 PRO A CA 1
ATOM 1583 C C . PRO A 1 198 ? -0.718 -0.775 -17.774 1.00 89.06 198 PRO A C 1
ATOM 1585 O O . PRO A 1 198 ? -0.365 0.397 -17.870 1.00 89.06 198 PRO A O 1
ATOM 1588 N N . GLY A 1 199 ? -0.149 -1.749 -18.487 1.00 89.44 199 GLY A N 1
ATOM 1589 C CA . GLY A 1 199 ? 0.946 -1.524 -19.438 1.00 89.44 199 GLY A CA 1
ATOM 1590 C C . GLY A 1 199 ? 2.339 -1.360 -18.816 1.00 89.44 199 GLY A C 1
ATOM 1591 O O . GLY A 1 199 ? 3.322 -1.362 -19.553 1.00 89.44 199 GLY A O 1
ATOM 1592 N N . SER A 1 200 ? 2.464 -1.277 -17.487 1.00 89.94 200 SER A N 1
ATOM 1593 C CA . SER A 1 200 ? 3.771 -1.236 -16.825 1.00 89.94 200 SER A CA 1
ATOM 1594 C C . SER A 1 200 ? 4.430 -2.617 -16.793 1.00 89.94 200 SER A C 1
ATOM 1596 O O . SER A 1 200 ? 3.791 -3.630 -16.492 1.00 89.94 200 SER A O 1
ATOM 1598 N N . SER A 1 201 ? 5.742 -2.666 -17.034 1.00 90.75 201 SER A N 1
ATOM 1599 C CA . SER A 1 201 ? 6.529 -3.894 -16.870 1.00 90.75 201 SER A CA 1
ATOM 1600 C C . SER A 1 201 ? 6.911 -4.193 -15.415 1.00 90.75 201 SER A C 1
ATOM 1602 O O . SER A 1 201 ? 7.294 -5.320 -15.125 1.00 90.75 201 SER A O 1
ATOM 1604 N N . PHE A 1 202 ? 6.792 -3.217 -14.514 1.00 92.12 202 PHE A N 1
ATOM 1605 C CA . PHE A 1 202 ? 7.200 -3.302 -13.105 1.00 92.12 202 PHE A CA 1
ATOM 1606 C C . PHE A 1 202 ? 6.116 -2.734 -12.176 1.00 92.12 202 PHE A C 1
ATOM 1608 O O . PHE A 1 202 ? 5.146 -2.116 -12.629 1.00 92.12 202 PHE A O 1
ATOM 1615 N N . TYR A 1 203 ? 6.277 -2.947 -10.873 1.00 95.25 203 TYR A N 1
ATOM 1616 C CA . TYR A 1 203 ? 5.399 -2.382 -9.851 1.00 95.25 203 TYR A CA 1
ATOM 1617 C C . TYR A 1 203 ? 5.904 -1.009 -9.388 1.00 95.25 203 TYR A C 1
ATOM 1619 O O . TYR A 1 203 ? 7.092 -0.714 -9.480 1.00 95.25 203 TYR A O 1
ATOM 1627 N N . ILE A 1 204 ? 5.021 -0.168 -8.858 1.00 94.69 204 ILE A N 1
ATOM 1628 C CA . ILE A 1 204 ? 5.361 1.149 -8.303 1.00 94.69 204 ILE A CA 1
ATOM 1629 C C . ILE A 1 204 ? 4.831 1.294 -6.876 1.00 94.69 204 ILE A C 1
ATOM 1631 O O . ILE A 1 204 ? 3.784 0.743 -6.551 1.00 94.69 204 ILE A O 1
ATOM 1635 N N . GLN A 1 205 ? 5.537 2.049 -6.035 1.00 94.50 205 GLN A N 1
ATOM 1636 C CA . GLN A 1 205 ? 5.167 2.296 -4.633 1.00 94.50 205 GLN A CA 1
ATOM 1637 C C . GLN A 1 205 ? 3.969 3.242 -4.482 1.00 94.50 205 GLN A C 1
ATOM 1639 O O . GLN A 1 205 ? 3.248 3.190 -3.488 1.00 94.50 205 GLN A O 1
ATOM 1644 N N . TYR A 1 206 ? 3.766 4.144 -5.445 1.00 94.81 206 TYR A N 1
ATOM 1645 C CA . TYR A 1 206 ? 2.621 5.049 -5.433 1.00 94.81 206 TYR A CA 1
ATOM 1646 C C . TYR A 1 206 ? 1.443 4.375 -6.134 1.00 94.81 206 TYR A C 1
ATOM 1648 O O . TYR A 1 206 ? 1.377 4.338 -7.359 1.00 94.81 206 TYR A O 1
ATOM 1656 N N . THR A 1 207 ? 0.540 3.802 -5.346 1.00 95.56 207 THR A N 1
ATOM 1657 C CA . THR A 1 207 ? -0.614 3.051 -5.851 1.00 95.56 207 THR A CA 1
ATOM 1658 C C . THR A 1 207 ? -1.779 3.976 -6.210 1.00 95.56 207 THR A C 1
ATOM 1660 O O . THR A 1 207 ? -1.778 5.169 -5.902 1.00 95.56 207 THR A O 1
ATOM 1663 N N . SER A 1 208 ? -2.831 3.408 -6.786 1.00 95.31 208 SER A N 1
ATOM 1664 C CA . SER A 1 208 ? -4.099 4.054 -7.109 1.00 95.31 208 SER A CA 1
ATOM 1665 C C . SER A 1 208 ? -4.778 4.710 -5.905 1.00 95.31 208 SER A C 1
ATOM 1667 O O . SER A 1 208 ? -5.540 5.658 -6.097 1.00 95.31 208 SER A O 1
ATOM 1669 N N . ILE A 1 209 ? -4.477 4.271 -4.677 1.00 96.06 209 ILE A N 1
ATOM 1670 C CA . ILE A 1 209 ? -4.985 4.861 -3.426 1.00 96.06 209 ILE A CA 1
ATOM 1671 C C . ILE A 1 209 ? -3.985 5.801 -2.738 1.00 96.06 209 ILE A C 1
ATOM 1673 O O . ILE A 1 209 ? -4.335 6.447 -1.754 1.00 96.06 209 ILE A O 1
ATOM 1677 N N . GLY A 1 210 ? -2.758 5.909 -3.251 1.00 95.38 210 GLY A N 1
ATOM 1678 C CA . GLY A 1 210 ? -1.671 6.691 -2.666 1.00 95.38 210 GLY A CA 1
ATOM 1679 C C . GLY A 1 210 ? -0.464 5.843 -2.267 1.00 95.38 210 GLY A C 1
ATOM 1680 O O . GLY A 1 210 ? -0.319 4.680 -2.653 1.00 95.38 210 GLY A O 1
ATOM 1681 N N . TYR A 1 211 ? 0.419 6.440 -1.471 1.00 95.31 211 TYR A N 1
ATOM 1682 C CA . TYR A 1 211 ? 1.602 5.782 -0.922 1.00 95.31 211 TYR A CA 1
ATOM 1683 C C . TYR A 1 211 ? 1.301 5.200 0.465 1.00 95.31 211 TYR A C 1
ATOM 1685 O O . TYR A 1 211 ? 0.864 5.935 1.353 1.00 95.31 211 TYR A O 1
ATOM 1693 N N . VAL A 1 212 ? 1.540 3.896 0.649 1.00 95.25 212 VAL A N 1
ATOM 1694 C CA . VAL A 1 212 ? 1.145 3.153 1.862 1.00 95.25 212 VAL A CA 1
ATOM 1695 C C . VAL A 1 212 ? 2.357 2.497 2.540 1.00 95.25 212 VAL A C 1
ATOM 1697 O O . VAL A 1 212 ? 2.607 1.307 2.330 1.00 95.25 212 VAL A O 1
ATOM 1700 N N . PRO A 1 213 ? 3.146 3.262 3.319 1.00 92.19 213 PRO A N 1
ATOM 1701 C CA . PRO A 1 213 ? 4.201 2.715 4.161 1.00 92.19 213 PRO A CA 1
ATOM 1702 C C . PRO A 1 213 ? 3.658 2.335 5.542 1.00 92.19 213 PRO A C 1
ATOM 1704 O O . PRO A 1 213 ? 2.811 3.045 6.097 1.00 92.19 213 PRO A O 1
ATOM 1707 N N . PHE A 1 214 ? 4.187 1.268 6.136 1.00 91.88 214 PHE A N 1
ATOM 1708 C CA . PHE A 1 214 ? 3.946 0.976 7.547 1.00 91.88 214 PHE A CA 1
ATOM 1709 C C . PHE A 1 214 ? 4.991 0.066 8.172 1.00 91.88 214 PHE A C 1
ATOM 1711 O O . PHE A 1 214 ? 5.716 -0.653 7.487 1.00 91.88 214 PHE A O 1
ATOM 1718 N N . ASN A 1 215 ? 5.006 0.095 9.500 1.00 91.38 215 ASN A N 1
ATOM 1719 C CA . ASN A 1 215 ? 5.900 -0.672 10.344 1.00 91.38 215 ASN A CA 1
ATOM 1720 C C . ASN A 1 215 ? 5.068 -1.637 11.178 1.00 91.38 215 ASN A C 1
ATOM 1722 O O . ASN A 1 215 ? 4.037 -1.244 11.734 1.00 91.38 215 ASN A O 1
ATOM 1726 N N . VAL A 1 216 ? 5.519 -2.882 11.288 1.00 89.81 216 VAL A N 1
ATOM 1727 C CA . VAL A 1 216 ? 4.931 -3.848 12.220 1.00 89.81 216 VAL A CA 1
ATOM 1728 C C . VAL A 1 216 ? 6.044 -4.448 13.070 1.00 89.81 216 VAL A C 1
ATOM 1730 O O . VAL A 1 216 ? 7.062 -4.864 12.512 1.00 89.81 216 VAL A O 1
ATOM 1733 N N . PRO A 1 217 ? 5.889 -4.516 14.404 1.00 89.00 217 PRO A N 1
ATOM 1734 C CA . PRO A 1 217 ? 6.814 -5.272 15.237 1.00 89.00 217 PRO A CA 1
ATOM 1735 C C . PRO A 1 217 ? 6.942 -6.712 14.728 1.00 89.00 217 PRO A C 1
ATOM 1737 O O . PRO A 1 217 ? 5.929 -7.352 14.454 1.00 89.00 217 PRO A O 1
ATOM 1740 N N . GLN A 1 218 ? 8.160 -7.253 14.643 1.00 84.12 218 GLN A N 1
ATOM 1741 C CA . GLN A 1 218 ? 8.394 -8.610 14.105 1.00 84.12 218 GLN A CA 1
ATOM 1742 C C . GLN A 1 218 ? 7.634 -9.712 14.863 1.00 84.12 218 GLN A C 1
ATOM 1744 O O . GLN A 1 218 ? 7.360 -10.789 14.334 1.00 84.12 218 GLN A O 1
ATOM 1749 N N . THR A 1 219 ? 7.276 -9.443 16.117 1.00 81.12 219 THR A N 1
ATOM 1750 C CA . THR A 1 219 ? 6.494 -10.339 16.969 1.00 81.12 219 THR A CA 1
ATOM 1751 C C . THR A 1 219 ? 4.995 -10.337 16.653 1.00 81.12 219 THR A C 1
ATOM 1753 O O . THR A 1 219 ? 4.293 -11.252 17.080 1.00 81.12 219 THR A O 1
ATOM 1756 N N . ASP A 1 220 ? 4.485 -9.355 15.904 1.00 82.50 220 ASP A N 1
ATOM 1757 C CA . ASP A 1 220 ? 3.055 -9.150 15.662 1.00 82.50 220 ASP A CA 1
ATOM 1758 C C . ASP A 1 220 ? 2.620 -9.601 14.257 1.00 82.50 220 ASP A C 1
ATOM 1760 O O . ASP A 1 220 ? 2.231 -8.823 13.384 1.00 82.50 220 ASP A O 1
ATOM 1764 N N . THR A 1 221 ? 2.670 -10.915 14.039 1.00 76.81 221 THR A N 1
ATOM 1765 C CA . THR A 1 221 ? 2.230 -11.530 12.773 1.00 76.81 221 THR A CA 1
ATOM 1766 C C . THR A 1 221 ? 0.720 -11.423 12.532 1.00 76.81 221 THR A C 1
ATOM 1768 O O . THR A 1 221 ? 0.284 -11.442 11.380 1.00 76.81 221 THR A O 1
ATOM 1771 N N . VAL A 1 222 ? -0.078 -11.275 13.597 1.00 78.56 222 VAL A N 1
ATOM 1772 C CA . VAL A 1 222 ? -1.542 -11.150 13.523 1.00 78.56 222 VAL A CA 1
ATOM 1773 C C . VAL A 1 222 ? -1.926 -9.829 12.865 1.00 78.56 222 VAL A C 1
ATOM 1775 O O . VAL A 1 222 ? -2.771 -9.811 11.970 1.00 78.56 222 VAL A O 1
ATOM 1778 N N . SER A 1 223 ? -1.265 -8.734 13.246 1.00 86.25 223 SER A N 1
ATOM 1779 C CA . SER A 1 223 ? -1.518 -7.423 12.652 1.00 86.25 223 SER A CA 1
ATOM 1780 C C . SER A 1 223 ? -1.211 -7.371 11.154 1.00 86.25 223 SER A C 1
ATOM 1782 O O . SER A 1 223 ? -1.929 -6.697 10.419 1.00 86.25 223 SER A O 1
ATOM 1784 N N . ILE A 1 224 ? -0.207 -8.113 10.668 1.00 90.81 224 ILE A N 1
ATOM 1785 C CA . ILE A 1 224 ? 0.087 -8.178 9.226 1.00 90.81 224 ILE A CA 1
ATOM 1786 C C . ILE A 1 224 ? -1.087 -8.806 8.471 1.00 90.81 224 ILE A C 1
ATOM 1788 O O . ILE A 1 224 ? -1.562 -8.216 7.505 1.00 90.81 224 ILE A O 1
ATOM 1792 N N . ALA A 1 225 ? -1.589 -9.958 8.925 1.00 92.38 225 ALA A N 1
ATOM 1793 C CA . ALA A 1 225 ? -2.698 -10.645 8.261 1.00 92.38 225 ALA A CA 1
ATOM 1794 C C . ALA A 1 225 ? -3.978 -9.788 8.227 1.00 92.38 225 ALA A C 1
ATOM 1796 O O . ALA A 1 225 ? -4.664 -9.737 7.208 1.00 92.38 225 ALA A O 1
ATOM 1797 N N . GLU A 1 226 ? -4.275 -9.056 9.307 1.00 93.88 226 GLU A N 1
ATOM 1798 C CA . GLU A 1 226 ? -5.403 -8.116 9.331 1.00 93.88 226 GLU A CA 1
ATOM 1799 C C . GLU A 1 226 ? -5.208 -6.943 8.358 1.00 93.88 226 GLU A C 1
ATOM 1801 O O . GLU A 1 226 ? -6.160 -6.540 7.689 1.00 93.88 226 GLU A O 1
ATOM 1806 N N . ILE A 1 227 ? -3.990 -6.400 8.240 1.00 94.75 227 ILE A N 1
ATOM 1807 C CA . ILE A 1 227 ? -3.684 -5.354 7.251 1.00 94.75 227 ILE A CA 1
ATOM 1808 C C . ILE A 1 227 ? -3.855 -5.899 5.829 1.00 94.75 227 ILE A C 1
ATOM 1810 O O . ILE A 1 227 ? -4.460 -5.230 4.993 1.00 94.75 227 ILE A O 1
ATOM 1814 N N . GLU A 1 228 ? -3.377 -7.113 5.542 1.00 94.50 228 GLU A N 1
ATOM 1815 C CA . GLU A 1 228 ? -3.579 -7.765 4.243 1.00 94.50 228 GLU A CA 1
ATOM 1816 C C . GLU A 1 228 ? -5.069 -7.922 3.920 1.00 94.50 228 GLU A C 1
ATOM 1818 O O . GLU A 1 228 ? -5.497 -7.637 2.797 1.00 94.50 228 GLU A O 1
ATOM 1823 N N . GLU A 1 229 ? -5.874 -8.304 4.913 1.00 94.62 229 GLU A N 1
ATOM 1824 C CA . GLU A 1 229 ? -7.320 -8.402 4.765 1.00 94.62 229 GLU A CA 1
ATOM 1825 C C . GLU A 1 229 ? -7.957 -7.028 4.494 1.00 94.62 229 GLU A C 1
ATOM 1827 O O . GLU A 1 229 ? -8.744 -6.895 3.551 1.00 94.62 229 GLU A O 1
ATOM 1832 N N . ILE A 1 230 ? -7.582 -5.990 5.252 1.00 95.62 230 ILE A N 1
ATOM 1833 C CA . ILE A 1 230 ? -8.035 -4.606 5.035 1.00 95.62 230 ILE A CA 1
ATOM 1834 C C . ILE A 1 230 ? -7.730 -4.169 3.600 1.00 95.62 230 ILE A C 1
ATOM 1836 O O . ILE A 1 230 ? -8.636 -3.751 2.876 1.00 95.62 230 ILE A O 1
ATOM 1840 N N . LEU A 1 231 ? -6.478 -4.324 3.160 1.00 96.56 231 LEU A N 1
ATOM 1841 C CA . LEU A 1 231 ? -6.039 -3.977 1.810 1.00 96.56 231 LEU A CA 1
ATOM 1842 C C . LEU A 1 231 ? -6.841 -4.748 0.751 1.00 96.56 231 LEU A C 1
ATOM 1844 O O . LEU A 1 231 ? -7.350 -4.151 -0.199 1.00 96.56 231 LEU A O 1
ATOM 1848 N N . SER A 1 232 ? -7.049 -6.054 0.938 1.00 95.81 232 SER A N 1
ATOM 1849 C CA . SER A 1 232 ? -7.813 -6.882 -0.005 1.00 95.81 232 SER A CA 1
ATOM 1850 C C . SER A 1 232 ? -9.255 -6.400 -0.214 1.00 95.81 232 SER A C 1
ATOM 1852 O O . SER A 1 232 ? -9.821 -6.603 -1.294 1.00 95.81 232 SER A O 1
ATOM 1854 N N . LYS A 1 233 ? -9.838 -5.685 0.761 1.00 95.31 233 LYS A N 1
ATOM 1855 C CA . LYS A 1 233 ? -11.209 -5.154 0.706 1.00 95.31 233 LYS A CA 1
ATOM 1856 C C . LYS A 1 233 ? -11.313 -3.716 0.179 1.00 95.31 233 LYS A C 1
ATOM 1858 O O . LYS A 1 233 ? -12.417 -3.304 -0.168 1.00 95.31 233 LYS A O 1
ATOM 1863 N N . ILE A 1 234 ? -10.217 -2.953 0.053 1.00 95.94 234 ILE A N 1
ATOM 1864 C CA . ILE A 1 234 ? -10.263 -1.546 -0.407 1.00 95.94 234 ILE A CA 1
ATOM 1865 C C . ILE A 1 234 ? -10.824 -1.420 -1.829 1.00 95.94 234 ILE A C 1
ATOM 1867 O O . ILE A 1 234 ? -10.188 -1.808 -2.811 1.00 95.94 234 ILE A O 1
ATOM 1871 N N . LYS A 1 235 ? -11.990 -0.797 -1.988 1.00 95.75 235 LYS A N 1
ATOM 1872 C CA . LYS A 1 235 ? -12.614 -0.631 -3.304 1.00 95.75 235 LYS A CA 1
ATOM 1873 C C . LYS A 1 235 ? -12.197 0.692 -3.942 1.00 95.75 235 LYS A C 1
ATOM 1875 O O . LYS A 1 235 ? -12.671 1.737 -3.510 1.00 95.75 235 LYS A O 1
ATOM 1880 N N . VAL A 1 236 ? -11.372 0.645 -4.987 1.00 95.19 236 VAL A N 1
ATOM 1881 C CA . VAL A 1 236 ? -11.067 1.816 -5.827 1.00 95.19 236 VAL A CA 1
ATOM 1882 C C . VAL A 1 236 ? -12.294 2.168 -6.673 1.00 95.19 236 VAL A C 1
ATOM 1884 O O . VAL A 1 236 ? -12.931 1.285 -7.250 1.00 95.19 236 VAL A O 1
ATOM 1887 N N . ILE A 1 237 ? -12.655 3.448 -6.697 1.00 95.25 237 ILE A N 1
ATOM 1888 C CA . ILE A 1 237 ? -13.758 4.015 -7.472 1.00 95.25 237 ILE A CA 1
ATOM 1889 C C . ILE A 1 237 ? -13.127 4.790 -8.633 1.00 95.25 237 ILE A C 1
ATOM 1891 O O . ILE A 1 237 ? -12.478 5.815 -8.412 1.00 95.25 237 ILE A O 1
ATOM 1895 N N . ASN A 1 238 ? -13.303 4.264 -9.846 1.00 79.31 238 ASN A N 1
ATOM 1896 C CA . ASN A 1 238 ? -12.843 4.889 -11.089 1.00 79.31 238 ASN A CA 1
ATOM 1897 C C . ASN A 1 238 ? -13.754 6.042 -11.515 1.00 79.31 238 ASN A C 1
ATOM 1899 O O . ASN A 1 238 ? -14.988 5.891 -11.360 1.00 79.31 238 ASN A O 1
#

Sequence (238 aa):
MRLKLYIHNLKYSIDILPRILYILLIMIYPKGFTQVLLIIVLLFLAGGATYYFGVMKGNIPFTSQRSTPKESTKPTVITPTTVPTTEPLVNWKSYQFPKTEFSSAFILYYPPTWKLETTQAPIKLSKASVSFEIKQGPGSVGACLFEDDKNNANAPAFASVFPSYRQIKRDGLVLWRLATSEYTNSSEDNFFLCEKLPGSSFYIQYTSIGYVPFNVPQTDTVSIAEIEEILSKIKVIN

Foldseek 3Di:
DPDVPPVVVVVVVVVVVVVVVVVVVVVVDDVCVVVVVVVVVVVCVVVVVCVVVVVVPDPDPDDDPDDDDDDDDDDDPDDDPDDPPPPPPPAWDWDWAPDDPQAFTKIFTAGPQWDFPDNDPQTWIDHDPWIKTFHRDDDDWAWEAEPVCPVPPPHDPRHDYADDWDFQDEPNDGAWTWGWDPPDDPFKTKTATWGADVPRPTTIRQDNRGHMITIDGPPCPVVVVSVSVRVSPMGGDD

Radius of gyration: 27.86 Å; chains: 1; bounding box: 55×86×42 Å

Secondary structure (DSSP, 8-state):
--SSSSHHHHHHHHTTHHHHHHHHHHHH--TTHHHHHHHHHHHHHHHHHHHHHHTT----------PPPP-------------------TT-EEEEEPP-SSS-EEEEEE-TTSEEEESSSSEEEEETTEEEEEB-SS---PEEEETTTTT-TTS-TTPEEESEEEEEEETTEEEEEEEE-S--BTTEEEEEEEE--TT-SSEESEETTEE-EEEEETT-HHHHHHHHHHHHH-EEE-

pLDDT: mean 78.29, std 19.4, range [36.16, 97.69]